Protein AF-A0A392MFT2-F1 (afdb_monomer_lite)

Foldseek 3Di:
DQPWAFDDPVPDDQDRLVDPVVLVVVLVVLLCCCPVVNDQEEEAEPCRRHQLLSLLSSCVSRVHPYYAYDPDDDADADPVRHHDPDRVVVVVVVVVSCVNNVHDHDDDQPDPPCPVVVVLVVVLCVVLVPDPPWDKDWLDDDPFWTWIQTNVFKIKIAGDDPDPDPSDDPQWDWSDDDHRITMTTGD

pLDDT: mean 87.88, std 12.37, range [43.75, 98.69]

Radius of gyration: 20.73 Å; chains: 1; bounding box: 53×37×54 Å

InterPro domains:
  IPR012850 Alpha-amylase, C-terminal beta-sheet [PF07821] (127-185)
  IPR012850 Alpha-amylase, C-terminal beta-sheet [SM00810] (126-186)
  IPR013780 Glycosyl hydrolase, all-beta [G3DSA:2.60.40.1180] (132-186)
  IPR017853 Glycoside hydrolase superfamily [SSF51445] (6-103)

Sequence (187 aa):
LHLISGDDWGGAPDIDHTNPKVQQELSDWMNWLKTEVGFVGWRFDMVVGYAPRFTKTYVEKTSPDFAVGELYRSVSLGSDGKPLANQDKHRETLVNWVNDAGGVFYDHYIEWGLMEPIKKLTEIRKRNGITATSSVNILAAENDLYMAKIDNKIIVKIGPKLDLGNLLPSNAEVATSGQDYAVWEIK

Secondary structure (DSSP, 8-state):
-----S---SSSPPP-TT-HHHHHHHHHHHHHIIIII---EEEETTTTSS-HHHHHHHHHHH--SEEEE----PPPB-TTSSBPS--HHHHHHHHHHHHHHTS------SSSS-HHHHHHHHHHHHHTT--TT--EEEEEEETTEEEEEETTTEEEEESS----TT-S-TTEEEEEEETTEEEEEE-

Organism: NCBI:txid97028

Structure (mmCIF, N/CA/C/O backbone):
data_AF-A0A392MFT2-F1
#
_entry.id   AF-A0A392MFT2-F1
#
loop_
_atom_site.group_PDB
_atom_site.id
_atom_site.type_symbol
_atom_site.label_atom_id
_atom_site.label_alt_id
_atom_site.label_comp_id
_atom_site.label_asym_id
_atom_site.label_entity_id
_atom_site.label_seq_id
_atom_site.pdbx_PDB_ins_code
_atom_site.Cartn_x
_atom_site.Cartn_y
_atom_site.Cartn_z
_atom_site.occupancy
_atom_site.B_iso_or_equiv
_atom_site.auth_seq_id
_atom_site.auth_comp_id
_atom_site.auth_asym_id
_atom_site.auth_atom_id
_atom_site.pdbx_PDB_model_num
ATOM 1 N N . LEU A 1 1 ? 29.659 -9.156 -13.653 1.00 44.28 1 LEU A N 1
ATOM 2 C CA . LEU A 1 1 ? 28.859 -9.230 -12.412 1.00 44.28 1 LEU A CA 1
ATOM 3 C C . LEU A 1 1 ? 27.548 -8.522 -12.706 1.00 44.28 1 LEU A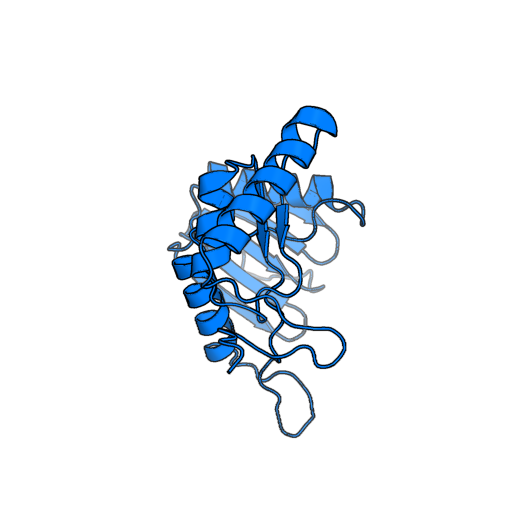 C 1
ATOM 5 O O . LEU A 1 1 ? 27.602 -7.344 -13.029 1.00 44.28 1 LEU A O 1
ATOM 9 N N . HIS A 1 2 ? 26.429 -9.251 -12.747 1.00 53.03 2 HIS A N 1
ATOM 10 C CA . HIS A 1 2 ? 25.101 -8.648 -12.899 1.00 53.03 2 HIS A CA 1
ATOM 11 C C . HIS A 1 2 ? 24.828 -7.829 -11.633 1.00 53.03 2 HIS A C 1
ATOM 13 O O . HIS A 1 2 ? 24.856 -8.378 -10.533 1.00 53.03 2 HIS A O 1
ATOM 19 N N . LEU A 1 3 ? 24.682 -6.512 -11.773 1.00 60.94 3 LEU A N 1
ATOM 20 C CA . LEU A 1 3 ? 24.394 -5.615 -10.659 1.00 60.94 3 LEU A CA 1
ATOM 21 C C . LEU A 1 3 ? 22.881 -5.610 -10.433 1.00 60.94 3 LEU A C 1
ATOM 23 O O . LEU A 1 3 ? 22.182 -4.702 -10.870 1.00 60.94 3 LEU A O 1
ATOM 27 N N . ILE A 1 4 ? 22.367 -6.647 -9.776 1.00 71.25 4 ILE A N 1
ATOM 28 C CA . ILE A 1 4 ? 20.989 -6.616 -9.282 1.00 71.25 4 ILE A CA 1
ATOM 29 C C . ILE A 1 4 ? 20.932 -5.757 -8.018 1.00 71.25 4 ILE A C 1
ATOM 31 O O . ILE A 1 4 ? 21.870 -5.722 -7.219 1.00 71.25 4 ILE A O 1
ATOM 35 N N . SER A 1 5 ? 19.846 -5.005 -7.870 1.00 84.19 5 SER A N 1
ATOM 36 C CA . SER A 1 5 ? 19.653 -4.055 -6.761 1.00 84.19 5 SER A CA 1
ATOM 37 C C . SER A 1 5 ? 18.554 -4.482 -5.786 1.00 84.19 5 SER A C 1
ATOM 39 O O . SER A 1 5 ? 18.189 -3.705 -4.906 1.00 84.19 5 SER A O 1
ATOM 41 N N . GLY A 1 6 ? 18.033 -5.696 -5.958 1.00 88.06 6 GLY A N 1
ATOM 42 C CA . GLY A 1 6 ? 16.990 -6.301 -5.144 1.00 88.06 6 GLY A CA 1
ATOM 43 C C . GLY A 1 6 ? 17.151 -7.818 -5.084 1.00 88.06 6 GLY A C 1
ATOM 44 O O . GLY A 1 6 ? 18.249 -8.341 -5.287 1.00 88.06 6 GLY A O 1
ATOM 45 N N . ASP A 1 7 ? 16.058 -8.495 -4.760 1.00 90.19 7 ASP A N 1
ATOM 46 C CA . ASP A 1 7 ? 15.999 -9.946 -4.612 1.00 90.19 7 ASP A CA 1
ATOM 47 C C . ASP A 1 7 ? 16.080 -10.648 -5.986 1.00 90.19 7 ASP A C 1
ATOM 49 O O . ASP A 1 7 ? 15.453 -10.202 -6.941 1.00 90.19 7 ASP A O 1
ATOM 53 N N . ASP A 1 8 ? 16.821 -11.757 -6.067 1.00 88.12 8 ASP A N 1
ATOM 54 C CA . ASP A 1 8 ? 16.912 -12.616 -7.262 1.00 88.12 8 ASP A CA 1
ATOM 55 C C . ASP A 1 8 ? 15.665 -13.506 -7.381 1.00 88.12 8 ASP A C 1
ATOM 57 O O . ASP A 1 8 ? 15.233 -14.124 -6.399 1.00 88.12 8 ASP A O 1
ATOM 61 N N . TRP A 1 9 ? 15.092 -13.590 -8.582 1.00 86.44 9 TRP A N 1
ATOM 62 C CA . TRP A 1 9 ? 13.969 -14.485 -8.864 1.00 86.44 9 TRP A CA 1
ATOM 63 C C . TRP A 1 9 ? 14.388 -15.954 -9.038 1.00 86.44 9 TRP A C 1
ATOM 65 O O . TRP A 1 9 ? 13.619 -16.864 -8.717 1.00 86.44 9 TRP A O 1
ATOM 75 N N . GLY A 1 10 ? 15.573 -16.222 -9.592 1.00 88.38 10 GLY A N 1
ATOM 76 C CA . GLY A 1 10 ? 16.101 -17.566 -9.857 1.00 88.38 10 GLY A CA 1
ATOM 77 C C . GLY A 1 10 ? 15.408 -18.352 -10.984 1.00 88.38 10 GLY A C 1
ATOM 78 O O . GLY A 1 10 ? 15.961 -19.338 -11.473 1.00 88.38 10 GLY A O 1
ATOM 79 N N . GLY A 1 11 ? 14.216 -17.935 -11.430 1.00 89.62 11 GLY A N 1
ATOM 80 C CA . GLY A 1 11 ? 13.468 -18.562 -12.530 1.00 89.62 11 GLY A CA 1
ATOM 81 C C . GLY A 1 11 ? 13.674 -17.919 -13.908 1.00 89.62 11 GLY A C 1
ATOM 82 O O . GLY A 1 11 ? 13.230 -18.475 -14.912 1.00 89.62 11 GLY A O 1
ATOM 83 N N . ALA A 1 12 ? 14.320 -16.752 -13.970 1.00 90.19 12 ALA A N 1
ATOM 84 C CA . ALA A 1 12 ? 14.595 -15.993 -15.190 1.00 90.19 12 ALA A CA 1
ATOM 85 C C . ALA A 1 12 ? 15.768 -15.019 -14.954 1.00 90.19 12 ALA A C 1
ATOM 87 O O . ALA A 1 12 ? 16.086 -14.753 -13.799 1.00 90.19 12 ALA A O 1
ATOM 88 N N . PRO A 1 13 ? 16.412 -14.478 -16.008 1.00 91.50 13 PRO A N 1
ATOM 89 C CA . PRO A 1 13 ? 17.451 -13.464 -15.840 1.00 91.50 13 PRO A CA 1
ATOM 90 C C . PRO A 1 13 ? 16.894 -12.151 -15.272 1.00 91.50 13 PRO A C 1
ATOM 92 O O . PRO A 1 13 ? 16.014 -11.542 -15.885 1.00 91.50 13 PRO A O 1
ATOM 95 N N . ASP A 1 14 ? 17.449 -11.681 -14.158 1.00 92.31 14 ASP A N 1
ATOM 96 C CA . ASP A 1 14 ? 17.132 -10.363 -13.606 1.00 92.31 14 ASP A CA 1
ATOM 97 C C . ASP A 1 14 ? 17.687 -9.234 -14.470 1.00 92.31 14 ASP A C 1
ATOM 99 O O . ASP A 1 14 ? 18.838 -9.247 -14.912 1.00 92.31 14 ASP A O 1
ATOM 103 N N . ILE A 1 15 ? 16.869 -8.208 -14.676 1.00 92.38 15 ILE A N 1
ATOM 104 C CA . ILE A 1 15 ? 17.236 -7.049 -15.479 1.00 92.38 15 ILE A CA 1
ATOM 105 C C . ILE A 1 15 ? 18.055 -6.052 -14.646 1.00 92.38 15 ILE A C 1
ATOM 107 O O . ILE A 1 15 ? 17.672 -5.647 -13.550 1.00 92.38 15 ILE A O 1
ATOM 111 N N . ASP A 1 16 ? 19.179 -5.586 -15.198 1.00 94.56 16 ASP A N 1
ATOM 112 C CA . ASP A 1 16 ? 19.982 -4.518 -14.596 1.00 94.56 16 ASP A CA 1
ATOM 113 C C . ASP A 1 16 ? 19.317 -3.144 -14.793 1.00 94.56 16 ASP A C 1
ATOM 115 O O . ASP A 1 16 ? 19.546 -2.432 -15.777 1.00 94.56 16 ASP A O 1
ATOM 119 N N . HIS A 1 17 ? 18.515 -2.743 -13.808 1.00 95.00 17 HIS A N 1
ATOM 120 C CA . HIS A 1 17 ? 17.859 -1.436 -13.782 1.00 95.00 17 HIS A CA 1
ATOM 121 C C . HIS A 1 17 ? 18.828 -0.259 -13.573 1.00 95.00 17 HIS A C 1
ATOM 123 O O . HIS A 1 17 ? 18.424 0.892 -13.746 1.00 95.00 17 HIS A O 1
ATOM 129 N N . THR A 1 18 ? 20.106 -0.488 -13.245 1.00 95.12 18 THR A N 1
ATOM 130 C CA . THR A 1 18 ? 21.107 0.592 -13.171 1.00 95.12 18 THR A CA 1
ATOM 131 C C . THR A 1 18 ? 21.538 1.080 -14.558 1.00 95.12 18 THR A C 1
ATOM 133 O O . THR A 1 18 ? 22.027 2.204 -14.683 1.00 95.12 18 THR A O 1
ATOM 136 N N . ASN A 1 19 ? 21.303 0.279 -15.603 1.00 95.62 19 ASN A N 1
ATOM 137 C CA . ASN A 1 19 ? 21.673 0.591 -16.975 1.00 95.62 19 ASN A CA 1
ATOM 138 C C . ASN A 1 19 ? 20.736 1.659 -17.591 1.00 95.62 19 ASN A C 1
ATOM 140 O O . ASN A 1 19 ? 19.540 1.404 -17.769 1.00 95.62 19 ASN A O 1
ATOM 144 N N . PRO A 1 20 ? 21.250 2.838 -17.999 1.00 95.88 20 PRO A N 1
ATOM 145 C CA . PRO A 1 20 ? 20.422 3.900 -18.575 1.00 95.88 20 PRO A CA 1
ATOM 146 C C . PRO A 1 20 ? 19.693 3.495 -19.860 1.00 95.88 20 PRO A C 1
ATOM 148 O O . PRO A 1 20 ? 18.582 3.965 -20.102 1.00 95.88 20 PRO A O 1
ATOM 151 N N . LYS A 1 21 ? 20.291 2.608 -20.667 1.00 97.44 21 LYS A N 1
ATOM 152 C CA . LYS A 1 21 ? 19.667 2.100 -21.893 1.00 97.44 21 LYS A CA 1
ATOM 153 C C . LYS A 1 21 ? 18.436 1.256 -21.566 1.00 97.44 21 LYS A C 1
ATOM 155 O O . LYS A 1 21 ? 17.380 1.495 -22.136 1.00 97.44 21 LYS A O 1
ATOM 160 N N . VAL A 1 22 ? 18.550 0.354 -20.588 1.00 97.19 22 VAL A N 1
ATOM 161 C CA . VAL A 1 22 ? 17.423 -0.454 -20.089 1.00 97.19 22 VAL A CA 1
ATOM 162 C C . VAL A 1 22 ? 16.310 0.446 -19.562 1.00 97.19 22 VAL A C 1
ATOM 164 O O . VAL A 1 22 ? 15.146 0.267 -19.910 1.00 97.19 22 VAL A O 1
ATOM 167 N N . GLN A 1 23 ? 16.652 1.453 -18.752 1.00 97.31 23 GLN A N 1
ATOM 168 C CA . GLN A 1 23 ? 15.651 2.384 -18.236 1.00 97.31 23 GLN A CA 1
ATOM 169 C C . GLN A 1 23 ? 14.923 3.139 -19.351 1.00 97.31 23 GLN A C 1
ATOM 171 O O . GLN A 1 23 ? 13.730 3.409 -19.218 1.00 97.31 23 GLN A O 1
ATOM 176 N N . GLN A 1 24 ? 15.640 3.532 -20.404 1.00 98.25 24 GLN A N 1
ATOM 177 C CA . GLN A 1 24 ? 15.061 4.239 -21.539 1.00 98.25 24 GLN A CA 1
ATOM 178 C C . GLN A 1 24 ? 14.128 3.330 -22.340 1.00 98.25 24 GLN A C 1
ATOM 180 O O . GLN A 1 24 ? 12.950 3.644 -22.459 1.00 98.25 24 GLN A O 1
ATOM 185 N N . GLU A 1 25 ? 14.618 2.176 -22.790 1.00 98.50 25 GLU A N 1
ATOM 186 C CA . GLU A 1 25 ? 13.855 1.261 -23.645 1.00 98.50 25 GLU A CA 1
ATOM 187 C C . GLU A 1 25 ? 12.602 0.715 -22.940 1.00 98.50 25 GLU A C 1
ATOM 189 O O . GLU A 1 25 ? 11.538 0.639 -23.553 1.00 98.50 25 GLU A O 1
ATOM 194 N N . LEU A 1 26 ? 12.677 0.421 -21.635 1.00 98.44 26 LEU A N 1
ATOM 195 C CA . LEU A 1 26 ? 11.493 0.034 -20.856 1.00 98.44 26 LEU A CA 1
ATOM 196 C C . LEU A 1 26 ? 10.478 1.176 -20.744 1.00 98.44 26 LEU A C 1
ATOM 198 O O . LEU A 1 26 ? 9.279 0.941 -20.863 1.00 98.44 26 LEU A O 1
ATOM 202 N N . SER A 1 27 ? 10.941 2.413 -20.551 1.00 98.25 27 SER A N 1
ATOM 203 C CA . SER A 1 27 ? 10.045 3.575 -20.474 1.00 98.25 27 SER A CA 1
ATOM 204 C C . SER A 1 27 ? 9.385 3.872 -21.819 1.00 98.25 27 SER A C 1
ATOM 206 O O . SER A 1 27 ? 8.211 4.234 -21.854 1.00 98.25 27 SER A O 1
ATOM 208 N N . ASP A 1 28 ? 10.109 3.690 -22.923 1.00 98.69 28 ASP A N 1
ATOM 209 C CA . ASP A 1 28 ? 9.573 3.847 -24.276 1.00 98.69 28 ASP A CA 1
ATOM 210 C C . ASP A 1 28 ? 8.503 2.789 -24.563 1.00 98.69 28 ASP A C 1
ATOM 212 O O . ASP A 1 28 ? 7.426 3.119 -25.057 1.00 98.69 28 ASP A O 1
ATOM 216 N N . TRP A 1 29 ? 8.744 1.537 -24.162 1.00 98.56 29 TRP A N 1
ATOM 217 C CA . TRP A 1 29 ? 7.746 0.470 -24.251 1.00 98.56 29 TRP A CA 1
ATOM 218 C C . TRP A 1 29 ? 6.499 0.755 -23.402 1.00 98.56 29 TRP A C 1
ATOM 220 O O . TRP A 1 29 ? 5.375 0.613 -23.883 1.00 98.56 29 TRP A O 1
ATOM 230 N N . MET A 1 30 ? 6.670 1.219 -22.163 1.00 98.25 30 MET A N 1
ATOM 231 C CA . MET A 1 30 ? 5.548 1.619 -21.306 1.00 98.25 30 MET A CA 1
ATOM 232 C C . MET A 1 30 ? 4.766 2.798 -21.903 1.00 98.25 30 MET A C 1
ATOM 234 O O . MET A 1 30 ? 3.537 2.801 -21.890 1.00 98.25 30 MET A O 1
ATOM 238 N N . ASN A 1 31 ? 5.447 3.789 -22.480 1.00 98.25 31 ASN A N 1
ATOM 239 C CA . ASN A 1 31 ? 4.775 4.891 -23.166 1.00 98.25 31 ASN A CA 1
ATOM 240 C C . ASN A 1 31 ? 4.020 4.413 -24.412 1.00 98.25 31 ASN A C 1
ATOM 242 O O . ASN A 1 31 ? 2.895 4.857 -24.618 1.00 98.25 31 ASN A O 1
ATOM 246 N N . TRP A 1 32 ? 4.566 3.463 -25.173 1.00 98.50 32 TRP A N 1
ATOM 247 C CA . TRP A 1 32 ? 3.857 2.822 -26.283 1.00 98.50 32 TRP A CA 1
ATOM 248 C C . TRP A 1 32 ? 2.592 2.085 -25.812 1.00 98.50 32 TRP A C 1
ATOM 250 O O . TRP A 1 32 ? 1.532 2.245 -26.412 1.00 98.50 32 TRP A O 1
ATOM 260 N N . LEU A 1 33 ? 2.650 1.347 -24.694 1.00 97.81 33 LEU A N 1
ATOM 261 C CA . LEU A 1 33 ? 1.459 0.729 -24.090 1.00 97.81 33 LEU A CA 1
ATOM 262 C C . LEU A 1 33 ? 0.395 1.775 -23.729 1.00 97.81 33 LEU A C 1
ATOM 264 O O . LEU A 1 33 ? -0.802 1.542 -23.901 1.00 97.81 33 LEU A O 1
ATOM 268 N N . LYS A 1 34 ? 0.816 2.945 -23.247 1.00 94.62 34 LYS A N 1
ATOM 269 C CA . LYS A 1 34 ? -0.104 4.038 -22.933 1.00 94.62 34 LYS A CA 1
ATOM 270 C C . LYS A 1 34 ? -0.708 4.667 -24.191 1.00 94.62 34 LYS A C 1
ATOM 272 O O . LYS A 1 34 ? -1.922 4.834 -24.248 1.00 94.62 34 LYS A O 1
ATOM 277 N N . THR A 1 35 ? 0.107 5.019 -25.186 1.00 93.62 35 THR A N 1
ATOM 278 C CA . THR A 1 35 ? -0.357 5.786 -26.355 1.00 93.62 35 THR A CA 1
ATOM 279 C C . THR A 1 35 ? -1.042 4.925 -27.408 1.00 93.62 35 THR A C 1
ATOM 281 O O . THR A 1 35 ? -2.072 5.335 -27.932 1.00 93.62 35 THR A O 1
ATOM 284 N N . GLU A 1 36 ? -0.503 3.740 -27.699 1.00 97.44 36 GLU A N 1
ATOM 285 C CA . GLU A 1 36 ? -0.980 2.893 -28.799 1.00 97.44 36 GLU A CA 1
ATOM 286 C C . GLU A 1 36 ? -1.994 1.842 -28.344 1.00 97.44 36 GLU A C 1
ATOM 288 O O . GLU A 1 36 ? -2.867 1.454 -29.118 1.00 97.44 36 GLU A O 1
ATOM 293 N N . VAL A 1 37 ? -1.893 1.372 -27.096 1.00 96.56 37 VAL A N 1
ATOM 294 C CA . VAL A 1 37 ? -2.802 0.342 -26.559 1.00 96.56 37 VAL A CA 1
ATOM 295 C C . VAL A 1 37 ? -3.882 0.942 -25.653 1.00 96.56 37 VAL A C 1
ATOM 297 O O . VAL A 1 37 ? -4.997 0.425 -25.614 1.00 96.56 37 VAL A O 1
ATOM 300 N N . GLY A 1 38 ? -3.595 2.053 -24.966 1.00 88.81 38 GLY A N 1
ATOM 301 C CA . GLY A 1 38 ? -4.565 2.779 -24.137 1.00 88.81 38 GLY A CA 1
ATOM 302 C C . GLY A 1 38 ? -4.526 2.445 -22.642 1.00 88.81 38 GLY A C 1
ATOM 303 O O . GLY A 1 38 ? -5.503 2.692 -21.935 1.00 88.81 38 GLY A O 1
ATOM 304 N N . PHE A 1 39 ? -3.425 1.882 -22.133 1.00 87.44 39 PHE A N 1
ATOM 305 C CA . PHE A 1 39 ? -3.243 1.724 -20.685 1.00 87.44 39 PHE A CA 1
ATOM 306 C C . PHE A 1 39 ? -3.126 3.086 -19.989 1.00 87.44 39 PHE A C 1
ATOM 308 O O . PHE A 1 39 ? -2.463 3.980 -20.495 1.00 87.44 39 PHE A O 1
ATOM 315 N N . VAL A 1 40 ? -3.715 3.236 -18.800 1.00 84.31 40 VAL A N 1
ATOM 316 C CA . VAL A 1 40 ? -3.721 4.514 -18.050 1.00 84.31 40 VAL A CA 1
ATOM 317 C C . VAL A 1 40 ? -2.882 4.484 -16.769 1.00 84.31 40 VAL A C 1
ATOM 319 O O . VAL A 1 40 ? -2.636 5.523 -16.163 1.00 84.31 40 VAL A O 1
ATOM 322 N N . GLY A 1 41 ? -2.420 3.308 -16.343 1.00 88.56 41 GLY A N 1
ATOM 323 C CA . GLY A 1 41 ? -1.698 3.139 -15.086 1.00 88.56 41 GLY A CA 1
ATOM 324 C C . GLY A 1 41 ? -0.894 1.851 -15.014 1.00 88.56 41 GLY A C 1
ATOM 325 O O . GLY A 1 41 ? -1.050 0.965 -15.856 1.00 88.56 41 GLY A O 1
ATOM 326 N N . TRP A 1 42 ? -0.035 1.751 -13.997 1.00 92.44 42 TRP A N 1
ATOM 327 C CA . TRP A 1 42 ? 0.921 0.650 -13.854 1.00 92.44 42 TRP A CA 1
ATOM 328 C C . TRP A 1 42 ? 0.699 -0.158 -12.583 1.00 92.44 42 TRP A C 1
ATOM 330 O O . TRP A 1 42 ? 0.592 0.397 -11.490 1.00 92.44 42 TRP A O 1
ATOM 340 N N . ARG A 1 43 ? 0.734 -1.483 -12.721 1.00 92.44 43 ARG A N 1
ATOM 341 C CA . ARG A 1 43 ? 0.973 -2.412 -11.617 1.00 92.44 43 ARG A CA 1
ATOM 342 C C . ARG A 1 43 ? 2.377 -2.987 -11.794 1.00 92.44 43 ARG A C 1
ATOM 344 O O . ARG A 1 43 ? 2.603 -3.767 -12.713 1.00 92.44 43 ARG A O 1
ATOM 351 N N . PHE A 1 44 ? 3.312 -2.580 -10.945 1.00 92.50 44 PHE A N 1
ATOM 352 C CA . PHE A 1 44 ? 4.673 -3.098 -10.916 1.00 92.50 44 PHE A CA 1
ATOM 353 C C . PHE A 1 44 ? 4.685 -4.432 -10.173 1.00 92.50 44 PHE A C 1
ATOM 355 O O . PHE A 1 44 ? 4.445 -4.491 -8.965 1.00 92.50 44 PHE A O 1
ATOM 362 N N . ASP A 1 45 ? 4.912 -5.492 -10.935 1.00 92.50 45 ASP A N 1
ATOM 363 C CA . ASP A 1 45 ? 5.131 -6.844 -10.434 1.00 92.50 45 ASP A CA 1
ATOM 364 C C . ASP A 1 45 ? 6.457 -6.926 -9.670 1.00 92.50 45 ASP A C 1
ATOM 366 O O . ASP A 1 45 ? 7.422 -6.256 -10.047 1.00 92.50 45 ASP A O 1
ATOM 370 N N . MET A 1 46 ? 6.488 -7.717 -8.593 1.00 90.69 46 MET A N 1
ATOM 371 C CA . MET A 1 46 ? 7.714 -8.083 -7.876 1.00 90.69 46 MET A CA 1
ATOM 372 C C . MET A 1 46 ? 8.667 -6.900 -7.593 1.00 90.69 46 MET A C 1
ATOM 374 O O . MET A 1 46 ? 9.869 -6.955 -7.854 1.00 90.69 46 MET A O 1
ATOM 378 N N . VAL A 1 47 ? 8.172 -5.815 -6.982 1.00 92.19 47 VAL A N 1
ATOM 379 C CA . VAL A 1 47 ? 8.999 -4.613 -6.701 1.00 92.19 47 VAL A CA 1
ATOM 380 C C . VAL A 1 47 ? 10.102 -4.832 -5.660 1.00 92.19 47 VAL A C 1
ATOM 382 O O . VAL A 1 47 ? 10.847 -3.909 -5.335 1.00 92.19 47 VAL A O 1
ATOM 385 N N . VAL A 1 48 ? 10.205 -6.044 -5.115 1.00 91.19 48 VAL A N 1
ATOM 386 C CA . VAL A 1 48 ? 11.346 -6.502 -4.315 1.00 91.19 48 VAL A CA 1
ATOM 387 C C . VAL A 1 48 ? 12.578 -6.815 -5.169 1.00 91.19 48 VAL A C 1
ATOM 389 O O . VAL A 1 48 ? 13.682 -6.799 -4.631 1.00 91.19 48 VAL A O 1
ATOM 392 N N . GLY A 1 49 ? 12.411 -7.063 -6.473 1.00 92.69 49 GLY A N 1
ATOM 393 C CA . GLY A 1 49 ? 13.489 -7.465 -7.385 1.00 92.69 49 GLY A CA 1
ATOM 394 C C . GLY A 1 49 ? 14.441 -6.335 -7.790 1.00 92.69 49 GLY A C 1
ATOM 395 O O . GLY A 1 49 ? 15.507 -6.566 -8.356 1.00 92.69 49 GLY A O 1
ATOM 396 N N . TYR A 1 50 ? 14.105 -5.084 -7.475 1.00 93.62 50 TYR A N 1
ATOM 397 C CA . TYR A 1 50 ? 14.939 -3.927 -7.787 1.00 93.62 50 TYR A CA 1
ATOM 398 C C . TYR A 1 50 ? 14.721 -2.783 -6.793 1.00 93.62 50 TYR A C 1
ATOM 400 O O . TYR A 1 50 ? 13.707 -2.707 -6.102 1.00 93.62 50 TYR A O 1
ATOM 408 N N . ALA A 1 51 ? 15.680 -1.858 -6.717 1.00 93.38 51 ALA A N 1
ATOM 409 C CA . ALA A 1 51 ? 15.586 -0.733 -5.793 1.00 93.38 51 ALA A CA 1
ATOM 410 C C . ALA A 1 51 ? 14.362 0.169 -6.101 1.00 93.38 51 ALA A C 1
ATOM 412 O O . ALA A 1 51 ? 14.176 0.554 -7.261 1.00 93.38 51 ALA A O 1
ATOM 413 N N . PRO A 1 52 ? 13.585 0.609 -5.086 1.00 91.12 52 PRO A N 1
ATOM 414 C CA . PRO A 1 52 ? 12.340 1.363 -5.288 1.00 91.12 52 PRO A CA 1
ATOM 415 C C . PRO A 1 52 ? 12.494 2.651 -6.114 1.00 91.12 52 PRO A C 1
ATOM 417 O O . PRO A 1 52 ? 11.586 3.034 -6.852 1.00 91.12 52 PRO A O 1
ATOM 420 N N . ARG A 1 53 ? 13.676 3.283 -6.083 1.00 92.38 53 ARG A N 1
ATOM 421 C CA . ARG A 1 53 ? 14.006 4.453 -6.919 1.00 92.38 53 ARG A CA 1
ATOM 422 C C . ARG A 1 53 ? 13.822 4.217 -8.425 1.00 92.38 53 ARG A C 1
ATOM 424 O O . ARG A 1 53 ? 13.646 5.173 -9.180 1.00 92.38 53 ARG A O 1
ATOM 431 N N . PHE A 1 54 ? 13.875 2.968 -8.887 1.00 94.81 54 PHE A N 1
ATOM 432 C CA . PHE A 1 54 ? 13.617 2.644 -10.288 1.00 94.81 54 PHE A CA 1
ATOM 433 C C . PHE A 1 54 ? 12.122 2.662 -10.607 1.00 94.81 54 PHE A C 1
ATOM 435 O O . PHE A 1 54 ? 11.759 3.219 -11.637 1.00 94.81 54 PHE A O 1
ATOM 442 N N . THR A 1 55 ? 11.248 2.207 -9.698 1.00 93.94 55 THR A N 1
ATOM 443 C CA . THR A 1 55 ? 9.793 2.436 -9.812 1.00 93.94 55 THR A CA 1
ATOM 444 C C . THR A 1 55 ? 9.504 3.921 -9.984 1.00 93.94 55 THR A C 1
ATOM 446 O O . THR A 1 55 ? 8.825 4.305 -10.934 1.00 93.94 55 THR A O 1
ATOM 449 N N . LYS A 1 56 ? 10.095 4.762 -9.125 1.00 91.56 56 LYS A N 1
ATOM 450 C CA . LYS A 1 56 ? 9.977 6.221 -9.227 1.00 91.56 56 LYS A CA 1
ATOM 451 C C . LYS A 1 56 ? 10.395 6.728 -10.607 1.00 91.56 56 LYS A C 1
ATOM 453 O O . LYS A 1 56 ? 9.647 7.459 -11.243 1.00 91.56 56 LYS A O 1
ATOM 458 N N . THR A 1 57 ? 11.552 6.277 -11.091 1.00 93.94 57 THR A N 1
ATOM 459 C CA . THR A 1 57 ? 12.069 6.641 -12.420 1.00 93.94 57 THR A CA 1
ATOM 460 C C . THR A 1 57 ? 11.063 6.318 -13.528 1.00 93.94 57 THR A C 1
ATOM 462 O O . THR A 1 57 ? 10.806 7.155 -14.392 1.00 93.94 57 THR A O 1
ATOM 465 N N . TYR A 1 58 ? 10.470 5.121 -13.509 1.00 95.88 58 TYR A N 1
ATOM 466 C CA . TYR A 1 58 ? 9.497 4.707 -14.520 1.00 95.88 58 TYR A CA 1
ATOM 467 C C . TYR A 1 58 ? 8.191 5.490 -14.425 1.00 95.88 58 TYR A C 1
ATOM 469 O O . TYR A 1 58 ? 7.661 5.913 -15.451 1.00 95.88 58 TYR A O 1
ATOM 477 N N . VAL A 1 59 ? 7.697 5.744 -13.213 1.00 92.12 59 VAL A N 1
ATOM 478 C CA . VAL A 1 59 ? 6.513 6.584 -12.989 1.00 92.12 59 VAL A CA 1
ATOM 479 C C . VAL A 1 59 ? 6.751 8.007 -13.499 1.00 92.12 59 VAL A C 1
ATOM 481 O O . VAL A 1 59 ? 5.922 8.522 -14.243 1.00 92.12 59 VAL A O 1
ATOM 484 N N . GLU A 1 60 ? 7.893 8.623 -13.192 1.00 90.69 60 GLU A N 1
ATOM 485 C CA . GLU A 1 60 ? 8.230 9.976 -13.657 1.00 90.69 60 GLU A CA 1
ATOM 486 C C . GLU A 1 60 ? 8.326 10.046 -15.189 1.00 90.69 60 GLU A C 1
ATOM 488 O O . GLU A 1 60 ? 7.736 10.933 -15.808 1.00 90.69 60 GLU A O 1
ATOM 493 N N . LYS A 1 61 ? 8.999 9.076 -15.822 1.00 94.81 61 LYS A N 1
ATOM 494 C CA . LYS A 1 61 ? 9.171 9.031 -17.286 1.00 94.81 61 LYS A CA 1
ATOM 495 C C . LYS A 1 61 ? 7.892 8.734 -18.066 1.00 94.81 61 LYS A C 1
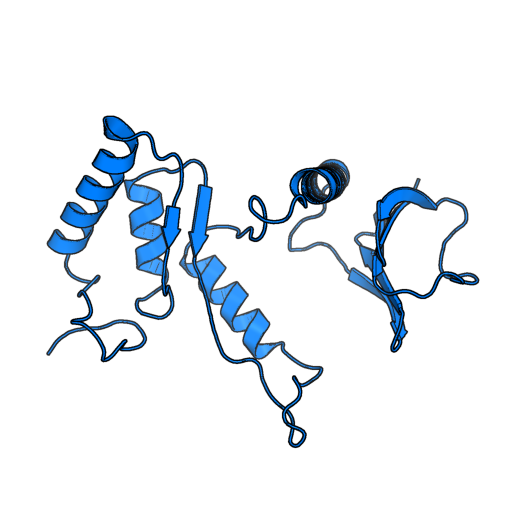ATOM 497 O O . LYS A 1 61 ? 7.832 9.020 -19.262 1.00 94.81 61 LYS A O 1
ATOM 502 N N . THR A 1 62 ? 6.897 8.127 -17.426 1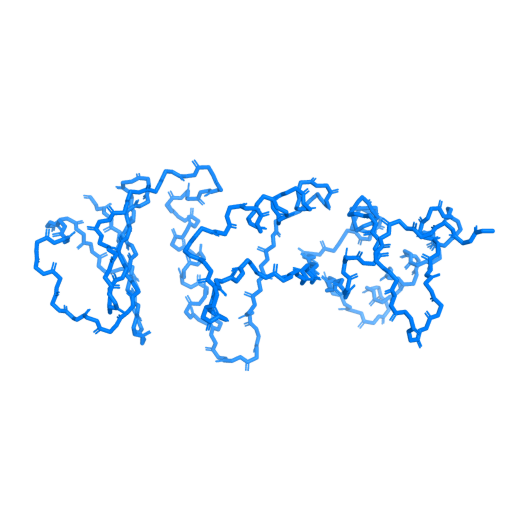.00 94.12 62 THR A N 1
ATOM 503 C CA . THR A 1 62 ? 5.678 7.668 -18.107 1.00 94.12 62 THR A CA 1
ATOM 504 C C . THR A 1 62 ? 4.423 8.396 -17.654 1.00 94.12 62 THR A C 1
ATOM 506 O O . THR A 1 62 ? 3.423 8.312 -18.354 1.00 94.12 62 THR A O 1
ATOM 509 N N . SER A 1 63 ? 4.456 9.142 -16.544 1.00 90.44 63 SER A N 1
ATOM 510 C CA . SER A 1 63 ? 3.341 9.957 -16.032 1.00 90.44 63 SER A CA 1
ATOM 511 C C . SER A 1 63 ? 1.973 9.248 -16.128 1.00 90.44 63 SER A C 1
ATOM 513 O O . SER A 1 63 ? 1.116 9.696 -16.896 1.00 90.44 63 SER A O 1
ATOM 515 N N . PRO A 1 64 ? 1.788 8.099 -15.448 1.00 88.38 64 PRO A N 1
ATOM 516 C CA . PRO A 1 64 ? 0.508 7.396 -15.411 1.00 88.38 64 PRO A CA 1
ATOM 517 C C . PRO A 1 64 ? -0.516 8.129 -14.531 1.00 88.38 64 PRO A C 1
ATOM 519 O O . PRO A 1 64 ? -0.136 8.873 -13.626 1.00 88.38 64 PRO A O 1
ATOM 522 N N . ASP A 1 65 ? -1.802 7.831 -14.712 1.00 83.50 65 ASP A N 1
ATOM 523 C CA . ASP A 1 65 ? -2.868 8.318 -13.825 1.00 83.50 65 ASP A CA 1
ATOM 524 C C . ASP A 1 65 ? -2.763 7.689 -12.425 1.00 83.50 65 ASP A C 1
ATOM 526 O O . ASP A 1 65 ? -3.098 8.318 -11.419 1.00 83.50 65 ASP A O 1
ATOM 530 N N . PHE A 1 66 ? -2.286 6.441 -12.348 1.00 80.12 66 PHE A N 1
ATOM 531 C CA . PHE A 1 66 ? -1.999 5.749 -11.092 1.00 80.12 66 PHE A CA 1
ATOM 532 C C . PHE A 1 66 ? -0.887 4.698 -11.236 1.00 80.12 66 PHE A C 1
ATOM 534 O O . PHE A 1 66 ? -0.635 4.166 -12.319 1.00 80.12 66 PHE A O 1
ATOM 541 N N . ALA A 1 67 ? -0.238 4.370 -10.117 1.00 83.50 67 ALA A N 1
ATOM 542 C CA . ALA A 1 67 ? 0.797 3.345 -10.033 1.00 83.50 67 ALA A CA 1
ATOM 543 C C . ALA A 1 67 ? 0.690 2.544 -8.724 1.00 83.50 67 ALA A C 1
ATOM 545 O O . ALA A 1 67 ? 0.444 3.107 -7.659 1.00 83.50 67 ALA A O 1
ATOM 546 N N . VAL A 1 68 ? 0.894 1.231 -8.811 1.00 86.94 68 VAL A N 1
ATOM 547 C CA . VAL A 1 68 ? 0.738 0.246 -7.728 1.00 86.94 68 VAL A CA 1
ATOM 548 C C . VAL A 1 68 ? 1.943 -0.702 -7.795 1.00 86.94 68 VAL A C 1
ATOM 550 O O . VAL A 1 68 ? 2.132 -1.343 -8.815 1.00 86.94 68 VAL A O 1
ATOM 553 N N . GLY A 1 69 ? 2.790 -0.797 -6.764 1.00 88.25 69 GLY A N 1
ATOM 554 C CA . GLY A 1 69 ? 3.832 -1.835 -6.655 1.00 88.25 69 GLY A CA 1
ATOM 555 C C . GLY A 1 69 ? 3.505 -2.995 -5.704 1.00 88.25 69 GLY A C 1
ATOM 556 O O . GLY A 1 69 ? 3.115 -2.777 -4.562 1.00 88.25 69 GLY A O 1
ATOM 557 N N . GLU A 1 70 ? 3.715 -4.234 -6.143 1.00 87.38 70 GLU A N 1
ATOM 558 C CA . GLU A 1 70 ? 3.529 -5.441 -5.325 1.00 87.38 70 GLU A CA 1
ATOM 559 C C . GLU A 1 70 ? 4.708 -5.679 -4.365 1.00 87.38 70 GLU A C 1
ATOM 561 O O . GLU A 1 70 ? 5.653 -6.418 -4.660 1.00 87.38 70 GLU A O 1
ATOM 566 N N . LEU A 1 71 ? 4.692 -5.027 -3.202 1.00 89.00 71 LEU A N 1
ATOM 567 C CA . LEU A 1 71 ? 5.721 -5.233 -2.182 1.00 89.00 71 LEU A CA 1
ATOM 568 C C . LEU A 1 71 ? 5.353 -6.409 -1.275 1.00 89.00 71 LEU A C 1
ATOM 570 O O . LEU A 1 71 ? 4.839 -6.219 -0.171 1.00 89.00 71 LEU A O 1
ATOM 574 N N . TYR A 1 72 ? 5.637 -7.630 -1.726 1.00 86.88 72 TYR A N 1
ATOM 575 C CA . TYR A 1 72 ? 5.357 -8.813 -0.922 1.00 86.88 72 TYR A CA 1
ATOM 576 C C . TYR A 1 72 ? 6.565 -9.220 -0.069 1.00 86.88 72 TYR A C 1
ATOM 578 O O . TYR A 1 72 ? 7.586 -9.693 -0.565 1.00 86.88 72 TYR A O 1
ATOM 586 N N . ARG A 1 73 ? 6.462 -9.011 1.248 1.00 86.12 73 ARG A N 1
ATOM 587 C CA . ARG A 1 73 ? 7.467 -9.419 2.241 1.00 86.12 73 ARG A CA 1
ATOM 588 C C . ARG A 1 73 ? 6.811 -10.296 3.300 1.00 86.12 73 ARG A C 1
ATOM 590 O O . ARG A 1 73 ? 5.666 -10.061 3.679 1.00 86.12 73 ARG A O 1
ATOM 597 N N . SER A 1 74 ? 7.545 -11.275 3.815 1.00 86.56 74 SER A N 1
ATOM 598 C CA . SER A 1 74 ? 7.048 -12.115 4.904 1.00 86.56 74 SER A CA 1
ATOM 599 C C . SER A 1 74 ? 6.708 -11.271 6.133 1.00 86.56 74 SER A C 1
ATOM 601 O O . SER A 1 74 ? 7.454 -10.367 6.519 1.00 86.56 74 SER A O 1
ATOM 603 N N . VAL A 1 75 ? 5.577 -11.584 6.759 1.00 89.75 75 VAL A N 1
ATOM 604 C CA . VAL A 1 75 ? 5.218 -11.054 8.077 1.00 89.75 75 VAL A CA 1
ATOM 605 C C . VAL A 1 75 ? 6.054 -11.733 9.160 1.00 89.75 75 VAL A C 1
ATOM 607 O O . VAL A 1 75 ? 6.522 -12.861 8.990 1.00 89.75 75 VAL A O 1
ATOM 610 N N . SER A 1 76 ? 6.234 -11.063 10.295 1.00 89.44 76 SER A N 1
ATOM 611 C CA . SER A 1 76 ? 6.899 -11.674 11.448 1.00 89.44 76 SER A CA 1
ATOM 612 C C . SER A 1 76 ? 5.983 -12.730 12.062 1.00 89.44 76 SER A C 1
ATOM 614 O O . SER A 1 76 ? 4.845 -12.414 12.408 1.00 89.44 76 SER A O 1
ATOM 616 N N . LEU A 1 77 ? 6.463 -13.964 12.212 1.00 91.88 77 LEU A N 1
ATOM 617 C CA . LEU A 1 77 ? 5.687 -15.075 12.767 1.00 91.88 77 LEU A CA 1
ATOM 618 C C . LEU A 1 77 ? 6.127 -15.413 14.195 1.00 91.88 77 LEU A C 1
ATOM 620 O O . LEU A 1 77 ? 7.301 -15.280 14.546 1.00 91.88 77 LEU A O 1
ATOM 624 N N . GLY A 1 78 ? 5.169 -15.839 15.015 1.00 91.69 78 GLY A N 1
ATOM 625 C CA . GLY A 1 78 ? 5.404 -16.436 16.322 1.00 91.69 78 GLY A CA 1
ATOM 626 C C . GLY A 1 78 ? 5.778 -17.913 16.222 1.00 91.69 78 GLY A C 1
ATOM 627 O O . GLY A 1 78 ? 5.766 -18.517 15.149 1.00 91.69 78 GLY A O 1
ATOM 628 N N . SER A 1 79 ? 6.085 -18.517 17.369 1.00 94.00 79 SER A N 1
ATOM 629 C CA . SER A 1 79 ? 6.392 -19.951 17.464 1.00 94.00 79 SER A CA 1
ATOM 630 C C . SER A 1 79 ? 5.211 -20.854 17.091 1.00 94.00 79 SER A C 1
ATOM 632 O O . SER A 1 79 ? 5.417 -22.017 16.760 1.00 94.00 79 SER A O 1
ATOM 634 N N . ASP A 1 80 ? 3.988 -20.329 17.124 1.00 94.56 80 ASP A N 1
ATOM 635 C CA . ASP A 1 80 ? 2.759 -21.008 16.709 1.00 94.56 80 ASP A CA 1
ATOM 636 C C . ASP A 1 80 ? 2.481 -20.894 15.198 1.00 94.56 80 ASP A C 1
ATOM 638 O O . ASP A 1 80 ? 1.445 -21.361 14.722 1.00 94.56 80 ASP A O 1
ATOM 642 N N . GLY A 1 81 ? 3.384 -20.259 14.442 1.00 91.94 81 GLY A N 1
ATOM 643 C CA . GLY A 1 81 ? 3.237 -20.025 13.007 1.00 91.94 81 GLY A CA 1
ATOM 644 C C . GLY A 1 81 ? 2.239 -18.921 12.649 1.00 91.94 81 GLY A C 1
ATOM 645 O O . GLY A 1 81 ? 1.996 -18.698 11.463 1.00 91.94 81 GLY A O 1
ATOM 646 N N . LYS A 1 82 ? 1.664 -18.213 13.631 1.00 92.75 82 LYS A N 1
ATOM 647 C CA . LYS A 1 82 ? 0.758 -17.086 13.381 1.00 92.75 82 LYS A CA 1
ATOM 648 C C . LYS A 1 82 ? 1.528 -15.767 13.314 1.00 92.75 82 LYS A C 1
ATOM 650 O O . LYS A 1 82 ? 2.595 -15.650 13.919 1.00 92.75 82 LYS A O 1
ATOM 655 N N . PRO A 1 83 ? 1.005 -14.745 12.615 1.00 89.81 83 PRO A N 1
ATOM 656 C CA . PRO A 1 83 ? 1.591 -13.413 12.651 1.00 89.81 83 PRO A CA 1
ATOM 657 C C . PRO A 1 83 ? 1.684 -12.884 14.084 1.00 89.81 83 PRO A C 1
ATOM 659 O O . PRO A 1 83 ? 0.707 -12.906 14.832 1.00 89.81 83 PRO A O 1
ATOM 662 N N . LEU A 1 84 ? 2.857 -12.373 14.457 1.00 86.25 84 LEU A N 1
ATOM 663 C CA . LEU A 1 84 ? 3.024 -11.633 15.703 1.00 86.25 84 LEU A CA 1
ATOM 664 C C . LEU A 1 84 ? 2.119 -10.399 15.695 1.00 86.25 84 LEU A C 1
ATOM 666 O O . LEU A 1 84 ? 1.950 -9.753 14.659 1.00 86.25 84 LEU A O 1
ATOM 670 N N . ALA A 1 85 ? 1.601 -10.029 16.866 1.00 85.12 85 ALA A N 1
ATOM 671 C CA . ALA A 1 85 ? 0.810 -8.809 17.021 1.00 85.12 85 ALA A CA 1
ATOM 672 C C . ALA A 1 85 ? 1.597 -7.551 16.597 1.00 85.12 85 ALA A C 1
ATOM 674 O O . ALA A 1 85 ? 1.043 -6.636 15.987 1.00 85.12 85 ALA A O 1
ATOM 675 N N . ASN A 1 86 ? 2.905 -7.517 16.880 1.00 84.62 86 ASN A N 1
ATOM 676 C CA . ASN A 1 86 ? 3.789 -6.461 16.400 1.00 84.62 86 ASN A CA 1
ATOM 677 C C . ASN A 1 86 ? 4.300 -6.783 14.981 1.00 84.62 86 ASN A C 1
ATOM 679 O O . ASN A 1 86 ? 5.042 -7.744 14.780 1.00 84.62 86 ASN A O 1
ATOM 683 N N . GLN A 1 87 ? 3.928 -5.936 14.017 1.00 89.69 87 GLN A N 1
ATOM 684 C CA . GLN A 1 87 ? 4.387 -5.963 12.621 1.00 89.69 87 GLN A CA 1
ATOM 685 C C . GLN A 1 87 ? 5.074 -4.649 12.218 1.00 89.69 87 GLN A C 1
ATOM 687 O O . GLN A 1 87 ? 5.096 -4.289 11.042 1.00 89.69 87 GLN A O 1
ATOM 692 N N . ASP A 1 88 ? 5.624 -3.900 13.173 1.00 85.88 88 ASP A N 1
ATOM 693 C CA . ASP A 1 88 ? 6.152 -2.555 12.927 1.00 85.88 88 ASP A CA 1
ATOM 694 C C . ASP A 1 88 ? 7.317 -2.565 11.943 1.00 85.88 88 ASP A C 1
ATOM 696 O O . ASP A 1 88 ? 7.368 -1.714 11.067 1.00 85.88 88 ASP A O 1
ATOM 700 N N . LYS A 1 89 ? 8.167 -3.597 11.970 1.00 83.94 89 LYS A N 1
ATOM 701 C CA . LYS A 1 89 ? 9.218 -3.785 10.959 1.00 83.94 89 LYS A CA 1
ATOM 702 C C . LYS A 1 89 ? 8.652 -3.946 9.542 1.00 83.94 89 LYS A C 1
ATOM 704 O O . LYS A 1 89 ? 9.204 -3.417 8.579 1.00 83.94 89 LYS A O 1
ATOM 709 N N . HIS A 1 90 ? 7.552 -4.688 9.401 1.00 85.12 90 HIS A N 1
ATOM 710 C CA . HIS A 1 90 ? 6.892 -4.869 8.109 1.00 85.12 90 HIS A CA 1
ATOM 711 C C . HIS A 1 90 ? 6.245 -3.552 7.645 1.00 85.12 90 HIS A C 1
ATOM 713 O O . HIS A 1 90 ? 6.406 -3.161 6.490 1.00 85.12 90 HIS A O 1
ATOM 719 N N . ARG A 1 91 ? 5.604 -2.810 8.562 1.00 84.19 91 ARG A N 1
ATOM 720 C CA . ARG A 1 91 ? 5.076 -1.460 8.295 1.00 84.19 91 ARG A CA 1
ATOM 721 C C . ARG A 1 91 ? 6.168 -0.474 7.887 1.00 84.19 91 ARG A C 1
ATOM 723 O O . ARG A 1 91 ? 5.993 0.243 6.912 1.00 84.19 91 ARG A O 1
ATOM 730 N N . GLU A 1 92 ? 7.289 -0.456 8.597 1.00 85.94 92 GLU A N 1
ATOM 731 C CA . GLU A 1 92 ? 8.446 0.385 8.290 1.00 85.94 92 GLU A CA 1
ATOM 732 C C . GLU A 1 92 ? 9.008 0.061 6.901 1.00 85.94 92 GLU A C 1
ATOM 734 O O . GLU A 1 92 ? 9.269 0.968 6.117 1.00 85.94 92 GLU A O 1
ATOM 739 N N . THR A 1 93 ? 9.104 -1.226 6.553 1.00 87.38 93 THR A N 1
ATOM 740 C CA . THR A 1 93 ? 9.523 -1.666 5.212 1.00 87.38 93 THR A CA 1
ATOM 741 C C . THR A 1 93 ? 8.605 -1.099 4.127 1.00 87.38 93 THR A C 1
ATOM 743 O O . THR A 1 93 ? 9.090 -0.566 3.129 1.00 87.38 93 THR A O 1
ATOM 746 N N . LEU A 1 94 ? 7.287 -1.167 4.338 1.00 84.50 94 LEU A N 1
ATOM 747 C CA . LEU A 1 94 ? 6.300 -0.608 3.416 1.00 84.50 94 LEU A CA 1
ATOM 748 C C . LEU A 1 94 ? 6.427 0.916 3.291 1.00 84.50 94 LEU A C 1
ATOM 750 O O . LEU A 1 94 ? 6.449 1.437 2.178 1.00 84.50 94 LEU A O 1
ATOM 754 N N . VAL A 1 95 ? 6.537 1.626 4.418 1.00 82.19 95 VAL A N 1
ATOM 755 C CA . VAL A 1 95 ? 6.678 3.091 4.452 1.00 82.19 95 VAL A CA 1
ATOM 756 C C . VAL A 1 95 ? 7.951 3.539 3.737 1.00 82.19 95 VAL A C 1
ATOM 758 O O . VAL A 1 95 ? 7.897 4.452 2.915 1.00 82.19 95 VAL A O 1
ATOM 761 N N . ASN A 1 96 ? 9.081 2.882 3.999 1.00 86.94 96 ASN A N 1
ATOM 762 C CA . ASN A 1 96 ? 10.355 3.210 3.363 1.00 86.94 96 ASN A CA 1
ATOM 763 C C . ASN A 1 96 ? 10.297 2.981 1.851 1.00 86.94 96 ASN A C 1
ATOM 765 O O . ASN A 1 96 ? 10.681 3.861 1.085 1.00 86.94 96 ASN A O 1
ATOM 769 N N . TRP A 1 97 ? 9.735 1.850 1.414 1.00 88.06 97 TRP A N 1
ATOM 770 C CA . TRP A 1 97 ? 9.568 1.578 -0.013 1.00 88.06 97 TRP A CA 1
ATOM 771 C C . TRP A 1 97 ? 8.680 2.626 -0.695 1.00 88.06 97 TRP A C 1
ATOM 773 O O . TRP A 1 97 ? 9.038 3.126 -1.757 1.00 88.06 97 TRP A O 1
ATOM 783 N N . VAL A 1 98 ? 7.561 3.008 -0.070 1.00 81.69 98 VAL A N 1
ATOM 784 C CA . VAL A 1 98 ? 6.652 4.063 -0.557 1.00 81.69 98 VAL A CA 1
ATOM 785 C C . VAL A 1 98 ? 7.373 5.405 -0.706 1.00 81.69 98 VAL A C 1
ATOM 787 O O . VAL A 1 98 ? 7.245 6.063 -1.743 1.00 81.69 98 VAL A O 1
ATOM 790 N N . ASN A 1 99 ? 8.157 5.792 0.302 1.00 82.00 99 ASN A N 1
ATOM 791 C CA . ASN A 1 99 ? 8.926 7.036 0.284 1.00 82.00 99 ASN A CA 1
ATOM 792 C C . ASN A 1 99 ? 9.948 7.048 -0.863 1.00 82.00 99 ASN A C 1
ATOM 794 O O . ASN A 1 99 ? 10.068 8.048 -1.574 1.00 82.00 99 ASN A O 1
ATOM 798 N N . ASP A 1 100 ? 10.628 5.924 -1.088 1.00 86.38 100 ASP A N 1
ATOM 799 C CA . ASP A 1 100 ? 11.653 5.794 -2.125 1.00 86.38 100 ASP A CA 1
ATOM 800 C C . ASP A 1 100 ? 11.063 5.646 -3.541 1.00 86.38 100 ASP A C 1
ATOM 802 O O . ASP A 1 100 ? 11.656 6.116 -4.518 1.00 86.38 100 ASP A O 1
ATOM 806 N N . ALA A 1 101 ? 9.887 5.022 -3.665 1.00 82.62 101 ALA A N 1
ATOM 807 C CA . ALA A 1 101 ? 9.159 4.845 -4.923 1.00 82.62 101 ALA A CA 1
ATOM 808 C C . ALA A 1 101 ? 8.363 6.097 -5.343 1.00 82.62 101 ALA A C 1
ATOM 810 O O . ALA A 1 101 ? 7.934 6.191 -6.493 1.00 82.62 101 ALA A O 1
ATOM 811 N N . GLY A 1 102 ? 8.204 7.077 -4.447 1.00 71.94 102 GLY A N 1
ATOM 812 C CA . GLY A 1 102 ? 7.637 8.390 -4.758 1.00 71.94 102 GLY A CA 1
ATOM 813 C C . GLY A 1 102 ? 6.112 8.435 -4.902 1.00 71.94 102 GLY A C 1
ATOM 814 O O . GLY A 1 102 ? 5.613 9.327 -5.585 1.00 71.94 102 GLY A O 1
ATOM 815 N N . GLY A 1 103 ? 5.355 7.517 -4.287 1.00 61.44 103 GLY A N 1
ATOM 816 C CA . GLY A 1 103 ? 3.899 7.461 -4.480 1.00 61.44 103 GLY A CA 1
ATOM 817 C C . GLY A 1 103 ? 3.109 6.751 -3.379 1.00 61.44 103 GLY A C 1
ATOM 818 O O . GLY A 1 103 ? 3.641 5.944 -2.630 1.00 61.44 103 GLY A O 1
ATOM 819 N N . VAL A 1 104 ? 1.811 7.059 -3.298 1.00 51.06 104 VAL A N 1
ATOM 820 C CA . VAL A 1 104 ? 0.842 6.476 -2.350 1.00 51.06 104 VAL A CA 1
ATOM 821 C C . VAL A 1 104 ? 0.131 5.288 -3.002 1.00 51.06 104 VAL A C 1
ATOM 823 O O . VAL A 1 104 ? -0.282 5.375 -4.154 1.00 51.06 104 VAL A O 1
ATOM 826 N N . PHE A 1 105 ? -0.030 4.192 -2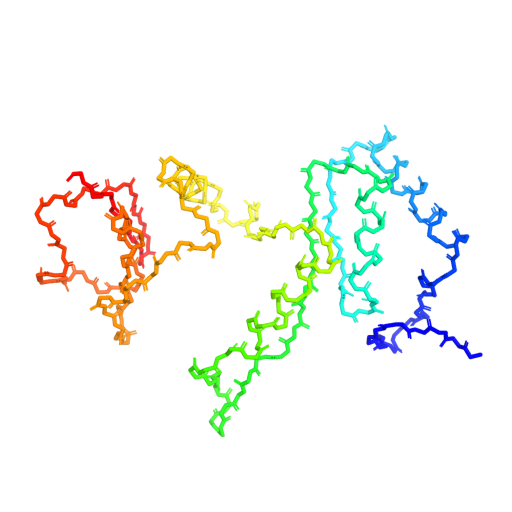.259 1.00 44.16 105 PHE A N 1
ATOM 827 C CA . PHE A 1 105 ? -0.537 2.913 -2.762 1.00 44.16 105 PHE A CA 1
ATOM 828 C C . PHE A 1 105 ? -2.047 2.715 -2.523 1.00 44.16 105 PHE A C 1
ATOM 830 O O . PHE A 1 105 ? -2.581 3.158 -1.502 1.00 44.16 105 PHE A O 1
ATOM 837 N N . TYR A 1 106 ? -2.718 2.007 -3.439 1.00 46.50 106 TYR A N 1
ATOM 838 C CA . TYR A 1 106 ? -4.078 1.482 -3.277 1.00 46.50 106 TYR A CA 1
ATOM 839 C C . TYR A 1 106 ? -4.145 0.064 -3.861 1.00 46.50 106 TYR A C 1
ATOM 841 O O . TYR A 1 106 ? -3.687 -0.143 -4.981 1.00 46.50 106 TYR A O 1
ATOM 849 N N . ASP A 1 107 ? -4.744 -0.884 -3.140 1.00 44.16 107 ASP A N 1
ATOM 850 C CA . ASP A 1 107 ? -5.062 -2.219 -3.661 1.00 44.16 107 ASP A CA 1
ATOM 851 C C . ASP A 1 107 ? -6.532 -2.584 -3.372 1.00 44.16 107 ASP A C 1
ATOM 853 O O . ASP A 1 107 ? -7.154 -2.053 -2.448 1.00 44.16 107 ASP A O 1
ATOM 857 N N . HIS A 1 108 ? -7.056 -3.497 -4.197 1.00 50.28 108 HIS A N 1
ATOM 858 C CA . HIS A 1 108 ? -8.352 -4.192 -4.145 1.00 50.28 108 HIS A CA 1
ATOM 859 C C . HIS A 1 108 ? -9.556 -3.526 -4.833 1.00 50.28 108 HIS A C 1
ATOM 861 O O . HIS A 1 108 ? -10.693 -3.686 -4.390 1.00 50.28 108 HIS A O 1
ATOM 867 N N . TYR A 1 109 ? -9.360 -2.799 -5.937 1.00 48.38 109 TYR A N 1
ATOM 868 C CA . TYR A 1 109 ? -10.455 -2.023 -6.538 1.00 48.38 109 TYR A CA 1
ATOM 869 C C . TYR A 1 109 ? -11.424 -2.799 -7.464 1.00 48.38 109 TYR A C 1
ATOM 871 O O . TYR A 1 109 ? -12.596 -2.432 -7.499 1.00 48.38 109 TYR A O 1
ATOM 879 N N . ILE A 1 110 ? -11.014 -3.843 -8.207 1.00 46.44 110 ILE A N 1
ATOM 880 C CA . ILE A 1 110 ? -11.796 -4.245 -9.406 1.00 46.44 110 ILE A CA 1
ATOM 881 C C . ILE A 1 110 ? -12.456 -5.637 -9.364 1.00 46.44 110 ILE A C 1
ATOM 883 O O . ILE A 1 110 ? -13.565 -5.772 -9.875 1.00 46.44 110 ILE A O 1
ATOM 887 N N . GLU A 1 111 ? -11.890 -6.668 -8.731 1.00 43.75 111 GLU A N 1
ATOM 888 C CA . GLU A 1 111 ? -12.366 -8.040 -9.017 1.00 43.75 111 GLU A CA 1
ATOM 889 C C . GLU A 1 111 ? -13.490 -8.581 -8.111 1.00 43.75 111 GLU A C 1
ATOM 891 O O . GLU A 1 111 ? -14.162 -9.534 -8.496 1.00 43.75 111 GLU A O 1
ATOM 896 N N . TRP A 1 112 ? -13.753 -8.000 -6.933 1.00 52.53 112 TRP A N 1
ATOM 897 C CA . TRP A 1 112 ? -14.625 -8.633 -5.914 1.00 52.53 112 TRP A CA 1
ATOM 898 C C . TRP A 1 112 ? -15.947 -7.903 -5.619 1.00 52.53 112 TRP A C 1
ATOM 900 O O . TRP A 1 112 ? -16.577 -8.144 -4.592 1.00 52.53 112 TRP A O 1
ATOM 910 N N . GLY A 1 113 ? -16.382 -6.972 -6.476 1.00 61.06 113 GLY A N 1
ATOM 911 C CA . GLY A 1 113 ? -17.613 -6.195 -6.234 1.00 61.06 113 GLY A CA 1
ATOM 912 C C . GLY A 1 113 ? -17.514 -5.207 -5.059 1.00 61.06 113 GLY A C 1
ATOM 913 O O . GLY A 1 113 ? -18.519 -4.658 -4.613 1.00 61.06 113 GLY A O 1
ATOM 914 N N . LEU A 1 114 ? -16.298 -4.944 -4.571 1.00 64.19 114 LEU A N 1
ATOM 915 C CA . LEU A 1 114 ? -16.018 -4.036 -3.453 1.00 64.19 114 LEU A CA 1
ATOM 916 C C . LEU A 1 114 ? -15.904 -2.563 -3.870 1.00 64.19 114 LEU A C 1
ATOM 918 O O . LEU A 1 114 ? -15.711 -1.706 -3.010 1.00 64.19 114 LEU A O 1
ATOM 922 N N . MET A 1 115 ? -16.062 -2.262 -5.164 1.00 66.88 115 MET A N 1
ATOM 923 C CA . MET A 1 115 ? -15.926 -0.919 -5.737 1.00 66.88 115 MET A CA 1
ATOM 924 C C . MET A 1 115 ? -16.744 0.133 -4.973 1.00 66.88 115 MET A C 1
ATOM 926 O O . MET A 1 115 ? -16.204 1.155 -4.554 1.00 66.88 115 MET A O 1
ATOM 930 N N . GLU A 1 116 ? -18.034 -0.123 -4.747 1.00 76.69 116 GLU A N 1
ATOM 931 C CA . GLU A 1 116 ? -18.930 0.830 -4.080 1.00 76.69 116 GLU A CA 1
ATOM 932 C C . GLU A 1 116 ? -18.607 1.027 -2.584 1.00 76.69 116 GLU A C 1
ATOM 934 O O . GLU A 1 116 ? -18.468 2.177 -2.153 1.00 76.69 116 GLU A O 1
ATOM 939 N N . PRO A 1 117 ? -18.422 -0.037 -1.771 1.00 77.19 117 PRO A N 1
ATOM 940 C CA . PRO A 1 117 ? -17.921 0.100 -0.401 1.00 77.19 117 PRO A CA 1
ATOM 941 C C . PRO A 1 117 ? -16.612 0.896 -0.303 1.00 77.19 117 PRO A C 1
ATOM 943 O O . PRO A 1 117 ? -16.500 1.818 0.509 1.00 77.19 117 PRO A O 1
ATOM 946 N N . ILE A 1 118 ? -15.646 0.587 -1.168 1.00 73.06 118 ILE A N 1
ATOM 947 C CA . ILE A 1 118 ? -14.337 1.243 -1.226 1.00 73.06 118 ILE A CA 1
ATOM 948 C C . ILE A 1 118 ? -14.464 2.725 -1.576 1.00 73.06 118 ILE A C 1
ATOM 950 O O . ILE A 1 118 ? -13.846 3.581 -0.930 1.00 73.06 118 ILE A O 1
ATOM 954 N N . LYS A 1 119 ? -15.279 3.047 -2.583 1.00 77.94 119 LYS A N 1
ATOM 955 C CA . LYS A 1 119 ? -15.516 4.424 -3.010 1.00 77.94 119 LYS A CA 1
ATOM 956 C C . LYS A 1 119 ? -16.097 5.251 -1.865 1.00 77.94 119 LYS A C 1
ATOM 958 O O . LYS A 1 119 ? -15.559 6.316 -1.562 1.00 77.94 119 LYS A O 1
ATOM 963 N N . LYS A 1 120 ? -17.095 4.719 -1.147 1.00 86.81 120 LYS A N 1
ATOM 964 C CA . LYS A 1 120 ? -17.677 5.376 0.038 1.00 86.81 120 LYS A CA 1
ATOM 965 C C . LYS A 1 120 ? -16.636 5.633 1.128 1.00 86.81 120 LYS A C 1
ATOM 967 O O . LYS A 1 120 ? -16.576 6.739 1.661 1.00 86.81 120 LYS A O 1
ATOM 972 N N . LEU A 1 121 ? -15.793 4.647 1.444 1.00 86.12 121 LEU A N 1
ATOM 973 C CA . LEU A 1 121 ? -14.715 4.805 2.432 1.00 86.12 121 LEU A CA 1
ATOM 974 C C . LEU A 1 121 ? -13.696 5.871 2.004 1.00 86.12 121 LEU A C 1
ATOM 976 O O . LEU A 1 121 ? -13.253 6.679 2.822 1.00 86.12 121 LEU A O 1
ATOM 980 N N . THR A 1 122 ? -13.373 5.925 0.712 1.00 80.25 122 THR A N 1
ATOM 981 C CA . THR A 1 122 ? -12.456 6.921 0.144 1.00 80.25 122 THR A CA 1
ATOM 982 C C . THR A 1 122 ? -13.042 8.331 0.213 1.00 80.25 122 THR A C 1
ATOM 984 O O . THR A 1 122 ? -12.345 9.277 0.584 1.00 80.25 122 THR A O 1
ATOM 987 N N . GLU A 1 123 ? -14.329 8.485 -0.093 1.00 87.12 123 GLU A N 1
ATOM 988 C CA . GLU A 1 123 ? -15.050 9.753 0.036 1.00 87.12 123 GLU A CA 1
ATOM 989 C C . GLU A 1 123 ? -15.121 10.218 1.496 1.00 87.12 123 GLU A C 1
ATOM 991 O O . GLU A 1 123 ? -14.889 11.399 1.757 1.00 87.12 123 GLU A O 1
ATOM 996 N N . ILE A 1 124 ? -15.368 9.306 2.450 1.00 93.88 124 ILE A N 1
ATOM 997 C CA . ILE A 1 124 ? -15.325 9.591 3.897 1.00 93.88 124 ILE A CA 1
ATOM 998 C C . ILE A 1 124 ? -13.938 10.096 4.294 1.00 93.88 124 ILE A C 1
ATOM 1000 O O . ILE A 1 124 ? -13.818 11.155 4.914 1.00 93.88 124 ILE A O 1
ATOM 1004 N N . ARG A 1 125 ? -12.882 9.370 3.905 1.00 89.56 125 ARG A N 1
ATOM 1005 C CA . ARG A 1 125 ? -11.491 9.742 4.197 1.00 89.56 125 ARG A CA 1
ATOM 1006 C C . ARG A 1 125 ? -11.178 11.146 3.671 1.00 89.56 125 ARG A C 1
ATOM 1008 O O . ARG A 1 125 ? -10.656 11.972 4.419 1.00 89.56 125 ARG A O 1
ATOM 1015 N N . LYS A 1 126 ? -11.533 11.424 2.410 1.00 86.56 126 LYS A N 1
ATOM 1016 C CA . LYS A 1 126 ? -11.281 12.711 1.744 1.00 86.56 126 LYS A CA 1
ATOM 1017 C C . LYS A 1 126 ? -12.036 13.864 2.401 1.00 86.56 126 LYS A C 1
ATOM 1019 O O . LYS A 1 126 ? -11.407 14.858 2.749 1.00 86.56 126 LYS A O 1
ATOM 1024 N N . ARG A 1 127 ? -13.352 13.743 2.612 1.00 95.00 127 ARG A N 1
ATOM 1025 C CA . ARG A 1 127 ? -14.164 14.853 3.152 1.00 95.00 127 ARG A CA 1
ATOM 1026 C C . ARG A 1 127 ? -13.863 15.179 4.616 1.00 95.00 127 ARG A C 1
ATOM 1028 O O . ARG A 1 127 ? -14.043 16.317 5.025 1.00 95.00 127 ARG A O 1
ATOM 1035 N N . ASN A 1 128 ? -13.338 14.215 5.376 1.00 95.69 128 ASN A N 1
ATOM 1036 C CA . ASN A 1 128 ? -12.839 14.443 6.735 1.00 95.69 128 ASN A CA 1
ATOM 1037 C C . ASN A 1 128 ? -11.365 14.891 6.767 1.00 95.69 128 ASN A C 1
ATOM 1039 O O . ASN A 1 128 ? -10.822 15.166 7.839 1.00 95.69 128 ASN A O 1
ATOM 1043 N N . GLY A 1 129 ? -10.694 14.976 5.615 1.00 90.19 129 GLY A N 1
ATOM 1044 C CA . GLY A 1 129 ? -9.283 15.353 5.533 1.00 90.19 129 GLY A CA 1
ATOM 1045 C C . GLY A 1 129 ? -8.367 14.397 6.298 1.00 90.19 129 GLY A C 1
ATOM 1046 O O . GLY A 1 129 ? -7.416 14.850 6.929 1.00 90.19 129 GLY A O 1
ATOM 1047 N N . ILE A 1 130 ? -8.681 13.098 6.301 1.00 90.31 130 ILE A N 1
ATOM 1048 C CA . ILE A 1 130 ? -7.847 12.079 6.941 1.00 90.31 130 ILE A CA 1
ATOM 1049 C C . ILE A 1 130 ? -6.647 11.793 6.035 1.00 90.31 130 ILE A C 1
ATOM 1051 O O . ILE A 1 130 ? -6.802 11.421 4.867 1.00 90.31 130 ILE A O 1
ATOM 1055 N N . THR A 1 131 ? -5.444 11.939 6.576 1.00 81.75 131 THR A N 1
ATOM 1056 C CA . THR A 1 131 ? -4.179 11.771 5.852 1.00 81.75 131 THR A CA 1
ATOM 1057 C C . THR A 1 131 ? -3.378 10.601 6.428 1.00 81.75 131 THR A C 1
ATOM 1059 O O . THR A 1 131 ? -3.892 9.792 7.201 1.00 81.75 131 THR A O 1
ATOM 1062 N N . ALA A 1 132 ? -2.138 10.412 5.970 1.00 76.38 132 ALA A N 1
ATOM 1063 C CA . ALA A 1 132 ? -1.234 9.407 6.536 1.00 76.38 132 ALA A CA 1
ATOM 1064 C C . ALA A 1 132 ? -0.710 9.799 7.932 1.00 76.38 132 ALA A C 1
ATOM 1066 O O . ALA A 1 132 ? -0.234 8.941 8.664 1.00 76.38 132 ALA A O 1
ATOM 1067 N N . THR A 1 133 ? -0.817 11.077 8.308 1.00 79.50 133 THR A N 1
ATOM 1068 C CA . THR A 1 133 ? -0.349 11.613 9.596 1.00 79.50 133 THR A CA 1
ATOM 1069 C C . THR A 1 133 ? -1.484 11.819 10.598 1.00 79.50 133 THR A C 1
ATOM 1071 O O . THR A 1 133 ? -1.265 12.405 11.655 1.00 79.50 133 THR A O 1
ATOM 1074 N N . SER A 1 134 ? -2.704 11.392 10.260 1.00 89.19 134 SER A N 1
ATOM 1075 C CA . SER A 1 134 ? -3.854 11.463 11.157 1.00 89.19 134 SER A CA 1
ATOM 1076 C C . SER A 1 134 ? -3.617 10.638 12.421 1.00 89.19 134 SER A C 1
ATOM 1078 O O . SER A 1 134 ? -3.102 9.520 12.379 1.00 89.19 134 SER A O 1
ATOM 1080 N N . SER A 1 135 ? -4.034 11.192 13.552 1.00 93.00 135 SER A N 1
ATOM 1081 C CA . SER A 1 135 ? -4.002 10.531 14.850 1.00 93.00 135 SER A CA 1
ATOM 1082 C C . SER A 1 135 ? -5.018 9.389 14.910 1.00 93.00 135 SER A C 1
ATOM 1084 O O . SER A 1 135 ? -6.142 9.516 14.420 1.00 93.00 135 SER A O 1
ATOM 1086 N N . VAL A 1 136 ? -4.631 8.280 15.540 1.00 95.12 136 VAL A N 1
ATOM 1087 C CA . VAL A 1 136 ? -5.486 7.107 15.753 1.00 95.12 136 VAL A CA 1
ATOM 1088 C C . VAL A 1 136 ? -5.550 6.815 17.249 1.00 95.12 136 VAL A C 1
ATOM 1090 O O . VAL A 1 136 ? -4.520 6.625 17.889 1.00 95.12 136 VAL A O 1
ATOM 1093 N N . ASN A 1 137 ? -6.761 6.768 17.800 1.00 96.25 137 ASN A N 1
ATOM 1094 C CA . ASN A 1 137 ? -7.031 6.382 19.181 1.00 96.25 137 ASN A CA 1
ATOM 1095 C C . ASN A 1 137 ? -7.867 5.095 19.203 1.00 96.25 137 ASN A C 1
ATOM 1097 O O . ASN A 1 137 ? -9.012 5.094 18.747 1.00 96.25 137 ASN A O 1
ATOM 1101 N N . ILE A 1 138 ? -7.300 4.001 19.710 1.00 96.56 138 ILE A N 1
ATOM 1102 C CA . ILE A 1 138 ? -7.976 2.699 19.784 1.00 96.56 138 ILE A CA 1
ATOM 1103 C C . ILE A 1 138 ? -8.989 2.730 20.936 1.00 96.56 138 ILE A C 1
ATOM 1105 O O . ILE A 1 138 ? -8.627 2.992 22.079 1.00 96.56 138 ILE A O 1
ATOM 1109 N N . LEU A 1 139 ? -10.257 2.456 20.624 1.00 95.81 139 LEU A N 1
ATOM 1110 C CA . LEU A 1 139 ? -11.359 2.386 21.590 1.00 95.81 139 LEU A CA 1
ATOM 1111 C C . LEU A 1 139 ? -11.582 0.954 22.099 1.00 95.81 139 LEU A C 1
ATOM 1113 O O . LEU A 1 139 ? -11.917 0.772 23.265 1.00 95.81 139 LEU A O 1
ATOM 1117 N N . ALA A 1 140 ? -11.398 -0.050 21.233 1.00 95.56 140 ALA A N 1
ATOM 1118 C CA . ALA A 1 140 ? -11.502 -1.469 21.574 1.00 95.56 140 ALA A CA 1
ATOM 1119 C C 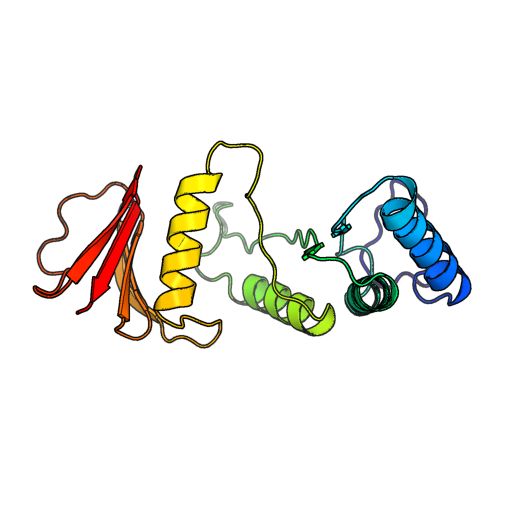. ALA A 1 140 ? -10.637 -2.332 20.639 1.00 95.56 140 ALA A C 1
ATOM 1121 O O . ALA A 1 140 ? -10.518 -2.031 19.449 1.00 95.56 140 ALA A O 1
ATOM 1122 N N . ALA A 1 141 ? -10.059 -3.407 21.178 1.00 94.88 141 ALA A N 1
ATOM 1123 C CA . ALA A 1 141 ? -9.301 -4.419 20.442 1.00 94.88 141 ALA A CA 1
ATOM 1124 C C . ALA A 1 141 ? -9.507 -5.795 21.105 1.00 94.88 141 ALA A C 1
ATOM 1126 O O . ALA A 1 141 ? -8.728 -6.226 21.953 1.00 94.88 141 ALA A O 1
ATOM 1127 N N . GLU A 1 142 ? -10.607 -6.445 20.744 1.00 92.81 142 GLU A N 1
ATOM 1128 C CA . GLU A 1 142 ? -11.053 -7.758 21.214 1.00 92.81 142 GLU A CA 1
ATOM 1129 C C . GLU A 1 142 ? -11.058 -8.768 20.049 1.00 92.81 142 GLU A C 1
ATOM 1131 O O . GLU A 1 142 ? -10.832 -8.407 18.894 1.00 92.81 142 GLU A O 1
ATOM 1136 N N . ASN A 1 143 ? -11.345 -10.044 20.335 1.00 89.69 143 ASN A N 1
ATOM 1137 C CA . ASN A 1 143 ? -11.344 -11.114 19.325 1.00 89.69 143 ASN A CA 1
ATOM 1138 C C . ASN A 1 143 ? -12.357 -10.893 18.185 1.00 89.69 143 ASN A C 1
ATOM 1140 O O . ASN A 1 143 ? -12.133 -11.357 17.070 1.00 89.69 143 ASN A O 1
ATOM 1144 N N . ASP A 1 144 ? -13.469 -10.215 18.462 1.00 94.19 144 ASP A N 1
ATOM 1145 C CA . ASP A 1 144 ? -14.589 -9.988 17.544 1.00 94.19 144 ASP A CA 1
ATOM 1146 C C . ASP A 1 144 ? -14.912 -8.493 17.336 1.00 94.19 144 ASP A C 1
ATOM 1148 O O . ASP A 1 144 ? -15.927 -8.155 16.712 1.00 94.19 144 ASP A O 1
ATOM 1152 N N . LEU A 1 145 ? -14.052 -7.595 17.835 1.00 95.88 145 LEU A N 1
ATOM 1153 C CA . LEU A 1 145 ? -14.229 -6.148 17.743 1.00 95.88 145 LEU A CA 1
ATOM 1154 C C . LEU A 1 145 ? -12.893 -5.402 17.708 1.00 95.88 145 LEU A C 1
ATOM 1156 O O . LEU A 1 145 ? -12.148 -5.379 18.682 1.00 95.88 145 LEU A O 1
ATOM 1160 N N . TYR A 1 146 ? -12.659 -4.664 16.631 1.00 96.75 146 TYR A N 1
ATOM 1161 C CA . TYR A 1 146 ? -11.697 -3.571 16.601 1.00 96.75 146 TYR A CA 1
ATOM 1162 C C . TYR A 1 146 ? -12.443 -2.258 16.381 1.00 96.75 146 TYR A C 1
ATOM 1164 O O . TYR A 1 146 ? -13.199 -2.135 15.417 1.00 96.75 146 TYR A O 1
ATOM 1172 N N . MET A 1 147 ? -12.224 -1.272 17.252 1.00 97.38 147 MET A N 1
ATOM 1173 C CA . MET A 1 147 ? -12.744 0.084 17.084 1.00 97.38 147 MET A CA 1
ATOM 1174 C C . MET A 1 147 ? -11.654 1.123 17.290 1.00 97.38 147 MET A C 1
ATOM 1176 O O . MET A 1 147 ? -10.936 1.088 18.288 1.00 97.38 147 MET A O 1
ATOM 1180 N N . ALA A 1 148 ? -11.576 2.094 16.385 1.00 97.62 148 ALA A N 1
ATOM 1181 C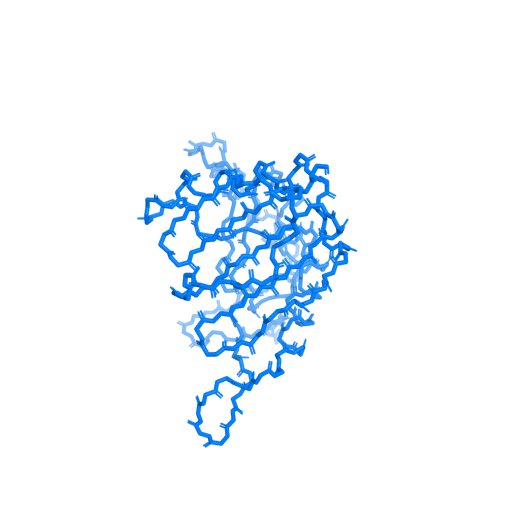 CA . ALA A 1 148 ? -10.638 3.204 16.492 1.00 97.62 148 ALA A CA 1
ATOM 1182 C C . ALA A 1 148 ? -11.271 4.527 16.058 1.00 97.62 148 ALA A C 1
ATOM 1184 O O . ALA A 1 148 ? -12.032 4.586 15.091 1.00 97.62 148 ALA A O 1
ATOM 1185 N N . LYS A 1 149 ? -10.913 5.595 16.767 1.00 97.62 149 LYS A N 1
ATOM 1186 C CA . LYS A 1 149 ? -11.266 6.981 16.469 1.00 97.62 149 LYS A CA 1
ATOM 1187 C C . LYS A 1 149 ? -10.099 7.655 15.754 1.00 97.62 149 LYS A C 1
ATOM 1189 O O . LYS A 1 149 ? -8.974 7.599 16.246 1.00 97.62 149 LYS A O 1
ATOM 1194 N N . ILE A 1 150 ? -10.359 8.304 14.623 1.00 97.38 150 ILE A N 1
ATOM 1195 C CA . ILE A 1 150 ? -9.332 8.934 13.783 1.00 97.38 150 ILE A CA 1
ATOM 1196 C C . ILE A 1 150 ? -9.575 10.446 13.742 1.00 97.38 150 ILE A C 1
ATOM 1198 O O . ILE A 1 150 ? -10.677 10.888 13.406 1.00 97.38 150 ILE A O 1
ATOM 1202 N N . ASP A 1 151 ? -8.567 11.232 14.135 1.00 96.75 151 ASP A N 1
ATOM 1203 C CA . ASP A 1 151 ? -8.584 12.707 14.215 1.00 96.75 151 ASP A CA 1
ATOM 1204 C C . ASP A 1 151 ? -9.767 13.324 14.975 1.00 96.75 151 ASP A C 1
ATOM 1206 O O . ASP A 1 151 ? -10.109 14.484 14.769 1.00 96.75 151 ASP A O 1
ATOM 1210 N N . ASN A 1 152 ? -10.415 12.561 15.860 1.00 95.69 152 ASN A N 1
ATOM 1211 C CA . ASN A 1 152 ? -11.699 12.931 16.465 1.00 95.69 152 ASN A CA 1
ATOM 1212 C C . ASN A 1 152 ? -12.823 13.241 15.455 1.00 95.69 152 ASN A C 1
ATOM 1214 O O . ASN A 1 152 ? -13.826 13.830 15.845 1.00 95.69 152 ASN A O 1
ATOM 1218 N N . LYS A 1 153 ? -12.680 12.817 14.196 1.00 97.50 153 LYS A N 1
ATOM 1219 C CA . LYS A 1 153 ? -13.635 13.079 13.110 1.00 97.50 153 LYS A CA 1
ATOM 1220 C C . LYS A 1 153 ? -14.439 11.849 12.732 1.00 97.50 153 LYS A C 1
ATOM 1222 O O . LYS A 1 153 ? -15.629 11.956 12.470 1.00 97.50 153 LYS A O 1
ATOM 1227 N N . ILE A 1 154 ? -13.796 10.681 12.713 1.00 98.12 154 ILE A N 1
ATOM 1228 C CA . ILE A 1 154 ? -14.457 9.423 12.361 1.00 98.12 154 ILE A CA 1
ATOM 1229 C C . ILE A 1 154 ? -14.165 8.329 13.381 1.00 98.12 154 ILE A C 1
ATOM 1231 O O . ILE A 1 154 ? -13.128 8.348 14.048 1.00 98.12 154 ILE A O 1
ATOM 1235 N N . ILE A 1 155 ? -15.072 7.362 13.477 1.00 98.12 155 ILE A N 1
ATOM 1236 C CA . ILE A 1 155 ? -14.877 6.099 14.195 1.00 98.12 155 ILE A CA 1
ATOM 1237 C C . ILE A 1 155 ? -15.042 4.966 13.189 1.00 98.12 155 ILE A C 1
ATOM 1239 O O . ILE A 1 155 ? -15.990 4.973 12.411 1.00 98.12 155 ILE A O 1
ATOM 1243 N N . VAL A 1 156 ? -14.136 3.994 13.209 1.00 97.62 156 VAL A N 1
ATOM 1244 C CA . VAL A 1 156 ? -14.210 2.779 12.389 1.00 97.62 156 VAL A CA 1
ATOM 1245 C C . VAL A 1 156 ? -14.385 1.581 13.309 1.00 97.62 156 VAL A C 1
ATOM 1247 O O . VAL A 1 156 ? -13.706 1.501 14.331 1.00 97.62 156 VAL A O 1
ATOM 1250 N N . LYS A 1 157 ? -15.268 0.654 12.930 1.00 97.19 157 LYS A N 1
ATOM 1251 C CA . LYS A 1 157 ? -15.468 -0.653 13.558 1.00 97.19 157 LYS A CA 1
ATOM 1252 C C . LYS A 1 157 ? -15.229 -1.763 12.546 1.00 97.19 157 LYS A C 1
ATOM 1254 O O . LYS A 1 157 ? -15.738 -1.680 11.430 1.00 97.19 157 LYS A O 1
ATOM 1259 N N . ILE A 1 158 ? -14.517 -2.804 12.966 1.00 96.69 158 ILE A N 1
ATOM 1260 C CA . ILE A 1 158 ? -14.313 -4.058 12.232 1.00 96.69 158 ILE A CA 1
ATOM 1261 C C . ILE A 1 158 ? -14.597 -5.228 13.185 1.00 96.69 158 ILE A C 1
ATOM 1263 O O . ILE A 1 158 ? -14.285 -5.142 14.372 1.00 96.69 158 ILE A O 1
ATOM 1267 N N . GLY A 1 159 ? -15.188 -6.306 12.678 1.00 94.06 159 GLY A N 1
ATOM 1268 C CA . GLY A 1 159 ? -15.524 -7.522 13.424 1.00 94.06 159 GLY A CA 1
ATOM 1269 C C . GLY A 1 159 ? -17.037 -7.730 13.557 1.00 94.06 159 GLY A C 1
ATOM 1270 O O . GLY A 1 159 ? -17.804 -6.809 13.271 1.00 94.06 159 GLY A O 1
ATOM 1271 N N . PRO A 1 160 ? -17.505 -8.921 13.961 1.00 95.75 160 PRO A N 1
ATOM 1272 C CA . PRO A 1 160 ? -18.932 -9.251 13.963 1.00 95.75 160 PRO A CA 1
ATOM 1273 C C . PRO A 1 160 ? -19.715 -8.714 15.172 1.00 95.75 160 PRO A C 1
ATOM 1275 O O . PRO A 1 160 ? -20.945 -8.691 15.129 1.00 95.75 160 PRO A O 1
ATOM 1278 N N . LYS A 1 161 ? -19.057 -8.229 16.236 1.00 95.31 161 LYS A N 1
ATOM 1279 C CA . LYS A 1 161 ? -19.742 -7.763 17.458 1.00 95.31 161 LYS A CA 1
ATOM 1280 C C . LYS A 1 161 ? -20.717 -6.615 17.168 1.00 95.31 161 LYS A C 1
ATOM 1282 O O . LYS A 1 161 ? -20.318 -5.592 16.611 1.00 95.31 161 LYS A O 1
ATOM 1287 N N . LEU A 1 162 ? -21.996 -6.783 17.507 1.00 91.06 162 LEU A N 1
ATOM 1288 C CA . LEU A 1 162 ? -23.046 -5.778 17.259 1.00 91.06 162 LEU A CA 1
ATOM 1289 C C . LEU A 1 162 ? -23.304 -4.872 18.464 1.00 91.06 162 LEU A C 1
ATOM 1291 O O . LEU A 1 162 ? -23.608 -3.696 18.285 1.00 91.06 162 LEU A O 1
ATOM 1295 N N . ASP A 1 163 ? -23.175 -5.408 19.676 1.00 91.94 163 ASP A N 1
ATOM 1296 C CA . ASP A 1 163 ? -23.319 -4.629 20.903 1.00 91.94 163 ASP A CA 1
ATOM 1297 C C . ASP A 1 163 ? -22.014 -3.886 21.212 1.00 91.94 163 ASP A C 1
ATOM 1299 O O . ASP A 1 163 ? -20.991 -4.490 21.547 1.00 91.94 163 ASP A O 1
ATOM 1303 N N . LEU A 1 164 ? -22.056 -2.563 21.058 1.00 91.62 164 LEU A N 1
ATOM 1304 C CA . LEU A 1 164 ? -20.913 -1.669 21.249 1.00 91.62 164 LEU A CA 1
ATOM 1305 C C . LEU A 1 164 ? -20.946 -0.955 22.610 1.00 91.62 164 LEU A C 1
ATOM 1307 O O . LEU A 1 164 ? -20.044 -0.164 22.899 1.00 91.62 164 LEU A O 1
ATOM 1311 N N . GLY A 1 165 ? -21.969 -1.195 23.439 1.00 88.06 165 GLY A N 1
ATOM 1312 C CA . GLY A 1 165 ? -22.161 -0.496 24.709 1.00 88.06 165 GLY A CA 1
ATOM 1313 C C . GLY A 1 165 ? -22.035 1.027 24.566 1.00 88.06 165 GLY A C 1
ATOM 1314 O O . GLY A 1 165 ? -22.703 1.648 23.744 1.00 88.06 165 GLY A O 1
ATOM 1315 N N . ASN A 1 166 ? -21.129 1.623 25.347 1.00 90.25 166 ASN A N 1
ATOM 1316 C CA . ASN A 1 166 ? -20.900 3.074 25.390 1.00 90.25 166 ASN A CA 1
ATOM 1317 C C . ASN A 1 166 ? -19.709 3.541 24.526 1.00 90.25 166 ASN A C 1
ATOM 1319 O O . ASN A 1 166 ? -19.195 4.640 24.734 1.00 90.25 166 ASN A O 1
ATOM 1323 N N . LEU A 1 167 ? -19.225 2.714 23.589 1.00 91.69 167 LEU A N 1
ATOM 1324 C CA . LEU A 1 167 ? -18.066 3.055 22.750 1.00 91.69 167 LEU A CA 1
ATOM 1325 C C . LEU A 1 167 ? -18.381 4.121 21.689 1.00 91.69 167 LEU A C 1
ATOM 1327 O O . LEU A 1 167 ? -17.467 4.786 21.198 1.00 91.69 167 LEU A O 1
ATOM 1331 N N . LEU A 1 168 ? -19.657 4.293 21.333 1.00 92.88 168 LEU A N 1
ATOM 1332 C CA . LEU A 1 168 ? -20.104 5.341 20.419 1.00 92.88 168 LEU A CA 1
ATOM 1333 C C . LEU A 1 168 ? -20.586 6.569 21.203 1.00 92.88 168 LEU A C 1
ATOM 1335 O O . LEU A 1 168 ? -21.471 6.439 22.051 1.00 92.88 168 LEU A O 1
ATOM 1339 N N . PRO A 1 169 ? -20.054 7.771 20.919 1.00 92.31 169 PRO A N 1
ATOM 1340 C CA . PRO A 1 169 ? -20.596 8.995 21.485 1.00 92.31 169 PRO A CA 1
ATOM 1341 C C . PRO A 1 169 ? -21.945 9.335 20.836 1.00 92.31 169 PRO A C 1
ATOM 1343 O O . PRO A 1 169 ? -22.231 8.940 19.707 1.00 92.31 169 PRO A O 1
ATOM 1346 N N . SER A 1 170 ? -22.769 10.118 21.533 1.00 92.44 170 SER A N 1
ATOM 1347 C CA . SER A 1 170 ? -24.124 10.473 21.083 1.00 92.44 170 SER A CA 1
ATOM 1348 C C . SER A 1 170 ? -24.173 11.295 19.790 1.00 92.44 170 SER A C 1
ATOM 1350 O O . SER A 1 170 ? -25.214 11.338 19.142 1.00 92.44 170 SER A O 1
ATOM 1352 N N . ASN A 1 171 ? -23.068 11.938 19.408 1.00 94.69 171 ASN A N 1
ATOM 1353 C CA . ASN A 1 171 ? -22.935 12.725 18.182 1.00 94.69 171 ASN A CA 1
ATOM 1354 C C . ASN A 1 171 ? -22.304 11.947 17.009 1.00 94.69 171 ASN A C 1
ATOM 1356 O O . ASN A 1 171 ? -21.945 12.552 15.998 1.00 94.69 171 ASN A O 1
ATOM 1360 N N . ALA A 1 172 ? -22.131 10.628 17.140 1.00 95.81 172 ALA A N 1
ATOM 1361 C CA . ALA A 1 172 ? -21.671 9.775 16.051 1.00 95.81 172 ALA A CA 1
ATOM 1362 C C . ALA A 1 172 ? -22.842 9.372 15.143 1.00 95.81 172 ALA A C 1
ATOM 1364 O O . ALA A 1 172 ? -23.779 8.700 15.575 1.00 95.81 172 ALA A O 1
ATOM 1365 N N . GLU A 1 173 ? -22.755 9.709 13.860 1.00 96.56 173 GLU A N 1
ATOM 1366 C CA . GLU A 1 173 ? -23.723 9.303 12.841 1.00 96.56 173 GLU A CA 1
ATOM 1367 C C . GLU A 1 173 ? -23.116 8.277 11.884 1.00 96.56 173 GLU A C 1
ATOM 1369 O O . GLU A 1 173 ? -21.977 8.426 11.445 1.00 96.56 173 GLU A O 1
ATOM 1374 N N . VAL A 1 174 ? -23.873 7.232 11.534 1.00 96.25 174 VAL A N 1
ATOM 1375 C CA . VAL A 1 174 ? -23.410 6.196 10.598 1.00 96.25 174 VAL A CA 1
ATOM 1376 C C . VAL A 1 174 ? -23.191 6.813 9.215 1.00 96.25 174 VAL A C 1
ATOM 1378 O O . VAL A 1 174 ? -24.134 7.276 8.578 1.00 96.25 174 VAL A O 1
ATOM 1381 N N . ALA A 1 175 ? -21.957 6.750 8.722 1.00 96.56 175 ALA A N 1
ATOM 1382 C CA . ALA A 1 175 ? -21.587 7.193 7.382 1.00 96.56 175 ALA A CA 1
ATOM 1383 C C . ALA A 1 175 ? -21.650 6.050 6.356 1.00 96.56 175 ALA A C 1
ATOM 1385 O O . ALA A 1 175 ? -22.034 6.258 5.205 1.00 96.56 175 ALA A O 1
ATOM 1386 N N . THR A 1 176 ? -21.260 4.834 6.751 1.00 96.50 176 THR A N 1
ATOM 1387 C CA . THR A 1 176 ? -21.392 3.616 5.934 1.00 96.50 176 THR A CA 1
ATOM 1388 C C . THR A 1 176 ? -21.282 2.365 6.807 1.00 96.50 176 THR A C 1
ATOM 1390 O O . THR A 1 176 ? -20.685 2.405 7.883 1.00 96.50 176 THR A O 1
ATOM 1393 N N . SER A 1 177 ? -21.836 1.245 6.351 1.00 95.38 177 SER A N 1
ATOM 1394 C CA . SER A 1 177 ? -21.694 -0.066 6.995 1.00 95.38 177 SER A CA 1
ATOM 1395 C C . SER A 1 177 ? -21.829 -1.199 5.978 1.00 95.38 177 SER A C 1
ATOM 1397 O O . SER A 1 177 ? -22.335 -0.992 4.872 1.00 95.38 177 SER A O 1
ATOM 1399 N N . GLY A 1 178 ? -21.357 -2.383 6.355 1.00 91.25 178 GLY A N 1
ATOM 1400 C CA . GLY A 1 178 ? -21.492 -3.618 5.590 1.00 91.25 178 GLY A CA 1
ATOM 1401 C C . GLY A 1 178 ? -21.152 -4.831 6.454 1.00 91.25 178 GLY A C 1
ATOM 1402 O O . GLY A 1 178 ? -21.180 -4.741 7.682 1.00 91.25 178 GLY A O 1
ATOM 1403 N N . GLN A 1 179 ? -20.848 -5.967 5.822 1.00 91.44 179 GLN A N 1
ATOM 1404 C CA . GLN A 1 179 ? -20.515 -7.197 6.543 1.00 91.44 179 GLN A CA 1
ATOM 1405 C C . GLN A 1 179 ? -19.310 -6.959 7.462 1.00 91.44 179 GLN A C 1
ATOM 1407 O O . GLN A 1 179 ? -18.214 -6.667 6.991 1.00 91.44 179 GLN A O 1
ATOM 1412 N N . ASP A 1 180 ? -19.543 -7.060 8.770 1.00 94.38 180 ASP A N 1
ATOM 1413 C CA . ASP A 1 180 ? -18.539 -6.929 9.828 1.00 94.38 180 ASP A CA 1
ATOM 1414 C C . ASP A 1 180 ? -17.749 -5.608 9.836 1.00 94.38 180 ASP A C 1
ATOM 1416 O O . ASP A 1 180 ? -16.665 -5.541 10.416 1.00 94.38 180 ASP A O 1
ATOM 1420 N N . TYR A 1 181 ? -18.293 -4.526 9.262 1.00 95.38 181 TYR A N 1
ATOM 1421 C CA . TYR A 1 181 ? -17.707 -3.191 9.399 1.00 95.38 181 TYR A CA 1
ATOM 1422 C C . TYR A 1 181 ? -18.748 -2.069 9.463 1.00 95.38 181 TYR A C 1
ATOM 1424 O O . TYR A 1 181 ? -19.837 -2.149 8.891 1.00 95.38 181 TYR A O 1
ATOM 1432 N N . ALA A 1 182 ? -18.380 -0.978 10.129 1.00 97.25 182 ALA A N 1
ATOM 1433 C CA . ALA A 1 182 ? -19.135 0.269 10.117 1.00 97.25 182 ALA A CA 1
ATOM 1434 C C . ALA A 1 182 ? -18.208 1.470 10.338 1.00 97.25 182 ALA A C 1
ATOM 1436 O O . ALA A 1 182 ? -17.166 1.357 10.986 1.00 97.25 182 ALA A O 1
ATOM 1437 N N . VAL A 1 183 ? -18.584 2.620 9.784 1.00 97.69 183 VAL A N 1
ATOM 1438 C CA . VAL A 1 183 ? -17.885 3.894 9.967 1.00 97.69 183 VAL A CA 1
ATOM 1439 C C . VAL A 1 183 ? -18.892 4.955 10.375 1.00 97.69 183 VAL A C 1
ATOM 1441 O O . VAL A 1 183 ? -19.936 5.092 9.735 1.00 97.69 183 VAL A O 1
ATOM 1444 N N . TRP A 1 184 ? -18.552 5.723 11.404 1.00 98.19 184 TRP A N 1
ATOM 1445 C CA . TRP A 1 184 ? -19.318 6.873 11.865 1.00 98.19 184 TRP A CA 1
ATOM 1446 C C . TRP A 1 184 ? -18.534 8.161 11.651 1.00 98.19 184 TRP A C 1
ATOM 1448 O O . TRP A 1 184 ? -17.314 8.179 11.822 1.00 98.19 184 TRP A O 1
ATOM 1458 N N . GLU A 1 185 ? -19.245 9.233 11.329 1.00 97.94 185 GLU A N 1
ATOM 1459 C CA . GLU A 1 185 ? -18.747 10.606 11.374 1.00 97.94 185 GLU A CA 1
ATOM 1460 C C . GLU A 1 185 ? -19.215 11.269 12.669 1.00 97.94 185 GLU A C 1
ATOM 1462 O O . GLU A 1 185 ? -20.349 11.078 13.108 1.00 97.94 185 GLU A O 1
ATOM 1467 N N . ILE A 1 186 ? -18.325 12.027 13.294 1.00 95.69 186 ILE A N 1
ATOM 1468 C CA . ILE A 1 186 ? -18.593 12.769 14.522 1.00 95.69 186 ILE A CA 1
ATOM 1469 C C . ILE A 1 186 ? -18.979 14.191 14.124 1.00 95.69 186 ILE A C 1
ATOM 1471 O O . ILE A 1 186 ? -18.187 14.874 13.471 1.00 95.69 186 ILE A O 1
ATOM 1475 N N . LYS A 1 187 ? -20.182 14.618 14.510 1.00 86.38 187 LYS A N 1
ATOM 1476 C CA . LYS A 1 187 ? -20.698 15.968 14.241 1.00 86.38 187 LYS A CA 1
ATOM 1477 C C . LYS A 1 187 ? -20.602 16.907 15.435 1.00 86.38 187 LYS A C 1
ATOM 1479 O O . LYS A 1 187 ? -20.670 16.423 16.589 1.00 86.38 187 LYS A O 1
#